Protein AF-A0A553K671-F1 (afdb_monomer)

Foldseek 3Di:
DWAFDLVLLCLLQAVLLVVLCVPPPPDDPVQNVQQVVLQVVQQVVCVVPPDPCLCCQALRDADDCQDPLVLVQQVVQCPDVVRQWDPADPVCSNPQPRIWGQAPVRDIDRLVQKDWAFPPFHLLSCQSHARLQCTGPHPVSNCCSSHSVRTHIHGNVVSVVVVVNCVVHDSDRRHRGHRDPPDDSVVRVVSSVVVRNVSDDGIDD

Organism: NCBI:txid1689449

Sequence (205 aa):
MAKYPKKIVDLANGGIFKRVVAKHFHFSKATREAIDKAHRNADEAAARNPITRRRNAYVGSTPSKKSQVGQDVIRRMDGETPPRIRGWDPDYPDDLTDVQVKGSDGKWYELEDCDMGHSPIDAVTYWNNVGRYHGPRSEQVRDWMTDPDNYELQPGPINQADGRIMGNSGFTYQPPVTLPDGVDIAVIEPRVLEDLKNFKGDPVP

Solvent-accessible surface area (backbone atoms only — not comparable to full-atom values): 11322 Å² total; per-residue (Å²): 118,54,26,48,50,66,73,53,35,46,35,38,59,25,38,46,34,54,49,44,45,68,74,76,44,91,66,51,72,68,56,52,53,42,45,55,47,30,50,52,52,24,51,54,51,38,71,75,58,73,70,94,52,47,61,54,64,34,60,43,76,80,67,48,71,87,36,72,46,25,42,49,31,50,56,52,37,42,70,37,90,78,50,40,40,44,66,66,45,85,93,43,70,86,58,59,87,65,21,30,35,47,33,99,88,72,47,78,37,55,46,86,58,36,38,79,36,53,26,76,48,43,66,50,39,44,31,33,44,47,34,26,60,73,30,63,58,28,69,72,35,42,54,56,60,60,38,37,78,40,38,41,77,29,42,39,75,56,50,52,49,50,54,49,29,41,51,74,40,59,59,55,74,60,62,53,30,69,66,46,91,96,55,60,61,84,79,50,41,66,61,36,52,58,54,38,67,69,59,78,78,71,64,42,111

Structure (mmCIF, N/CA/C/O backbone):
data_AF-A0A553K671-F1
#
_entry.id   AF-A0A553K671-F1
#
loop_
_atom_site.group_PDB
_atom_site.id
_atom_site.type_symbol
_atom_site.label_atom_id
_atom_site.label_alt_id
_atom_site.label_comp_id
_atom_site.label_asym_id
_atom_site.label_entity_id
_atom_site.label_seq_id
_atom_site.pdbx_PDB_ins_code
_atom_site.Cartn_x
_atom_site.Cartn_y
_atom_site.Cartn_z
_atom_site.occupancy
_atom_site.B_iso_or_equiv
_atom_site.auth_seq_id
_atom_site.auth_comp_id
_atom_site.auth_asym_id
_atom_site.auth_atom_id
_atom_site.pdbx_PDB_model_num
ATOM 1 N N . MET A 1 1 ? 13.407 12.917 15.771 1.00 73.69 1 MET A N 1
ATOM 2 C CA . MET A 1 1 ? 12.076 12.625 15.188 1.00 73.69 1 MET A CA 1
ATOM 3 C C . MET A 1 1 ? 12.203 11.229 14.649 1.00 73.69 1 MET A C 1
ATOM 5 O O . MET A 1 1 ? 13.109 11.035 13.845 1.00 73.69 1 MET A O 1
ATOM 9 N N . ALA A 1 2 ? 11.325 10.321 15.070 1.00 86.62 2 ALA A N 1
ATOM 10 C CA . ALA A 1 2 ? 11.421 8.927 14.671 1.00 86.62 2 ALA A CA 1
ATOM 11 C C . ALA A 1 2 ? 11.417 8.780 13.140 1.00 86.62 2 ALA A C 1
ATOM 13 O O . ALA A 1 2 ? 10.649 9.465 12.451 1.00 86.62 2 ALA A O 1
ATOM 14 N N . LYS A 1 3 ? 12.290 7.916 12.614 1.00 91.81 3 LYS A N 1
ATOM 15 C CA . LYS A 1 3 ? 12.412 7.623 11.178 1.00 91.81 3 LYS A CA 1
ATOM 16 C C . LYS A 1 3 ? 12.769 6.168 10.938 1.00 91.81 3 LYS A C 1
ATOM 18 O O . LYS A 1 3 ? 13.512 5.575 11.702 1.00 91.81 3 LYS A O 1
ATOM 23 N N . TYR A 1 4 ? 12.333 5.605 9.824 1.00 93.19 4 TYR A N 1
ATOM 24 C CA . TYR A 1 4 ? 12.794 4.296 9.389 1.00 93.19 4 TYR A CA 1
ATOM 25 C C . TYR A 1 4 ? 14.257 4.342 8.923 1.00 93.19 4 TYR A C 1
ATOM 27 O O . TYR A 1 4 ? 14.678 5.314 8.284 1.00 93.19 4 TYR A O 1
ATOM 35 N N . PRO A 1 5 ? 15.039 3.273 9.166 1.00 94.00 5 PRO A N 1
ATOM 36 C CA . PRO A 1 5 ? 16.370 3.132 8.594 1.00 94.00 5 PRO A CA 1
ATOM 37 C C . PRO A 1 5 ? 16.338 3.210 7.065 1.00 94.00 5 PRO A C 1
ATOM 39 O O . PRO A 1 5 ? 15.464 2.617 6.431 1.00 94.00 5 PRO A O 1
ATOM 42 N N . LYS A 1 6 ? 17.352 3.837 6.453 1.00 94.00 6 LYS A N 1
ATOM 43 C CA . LYS A 1 6 ? 17.444 3.983 4.987 1.00 94.00 6 LYS A CA 1
ATOM 44 C C . LYS A 1 6 ? 17.247 2.657 4.241 1.00 94.00 6 LYS A C 1
ATOM 46 O O . LYS A 1 6 ? 16.527 2.616 3.254 1.00 94.00 6 LYS A O 1
ATOM 51 N N . LYS A 1 7 ? 17.816 1.558 4.751 1.00 94.19 7 LYS A N 1
ATOM 52 C CA . LYS A 1 7 ? 17.653 0.215 4.164 1.00 94.19 7 LYS A CA 1
ATOM 53 C C . LYS A 1 7 ? 16.186 -0.227 4.055 1.00 94.19 7 LYS A C 1
ATOM 55 O O . LYS A 1 7 ? 15.830 -0.895 3.095 1.00 94.19 7 LYS A O 1
ATOM 60 N N . ILE A 1 8 ? 15.346 0.142 5.024 1.00 94.88 8 ILE A N 1
ATOM 61 C CA . ILE A 1 8 ? 13.913 -0.175 5.027 1.00 94.88 8 ILE A CA 1
ATOM 62 C C . ILE A 1 8 ? 13.209 0.702 3.995 1.00 94.88 8 ILE A C 1
ATOM 64 O O . ILE A 1 8 ? 12.467 0.195 3.165 1.00 94.88 8 ILE A O 1
ATOM 68 N N . VAL A 1 9 ? 13.521 1.996 3.973 1.00 95.31 9 VAL A N 1
ATOM 69 C CA . VAL A 1 9 ? 12.964 2.937 2.991 1.00 95.31 9 VAL A CA 1
ATOM 70 C C . VAL A 1 9 ? 13.307 2.517 1.556 1.00 95.31 9 VAL A C 1
ATOM 72 O O . VAL A 1 9 ? 12.439 2.520 0.690 1.00 95.31 9 VAL A O 1
ATOM 75 N N . ASP A 1 10 ? 14.548 2.098 1.298 1.00 95.62 10 ASP A N 1
ATOM 76 C CA . ASP A 1 10 ? 14.990 1.632 -0.022 1.00 95.62 10 ASP A CA 1
ATOM 77 C C . ASP A 1 10 ? 14.256 0.348 -0.451 1.00 95.62 10 ASP A C 1
ATOM 79 O O . ASP A 1 10 ? 13.862 0.212 -1.610 1.00 95.62 10 ASP A O 1
ATOM 83 N N . LEU A 1 11 ? 14.032 -0.585 0.484 1.00 95.56 11 LEU A N 1
ATOM 84 C CA . LEU A 1 11 ? 13.237 -1.792 0.243 1.00 95.56 11 LEU A CA 1
ATOM 85 C C . LEU A 1 11 ? 11.775 -1.446 -0.075 1.00 95.56 11 LEU A C 1
ATOM 87 O O . LEU A 1 11 ? 11.226 -1.949 -1.058 1.00 95.56 11 LEU A O 1
ATOM 91 N N . ALA A 1 12 ? 11.174 -0.537 0.692 1.00 95.19 12 ALA A N 1
ATOM 92 C CA . ALA A 1 12 ? 9.810 -0.076 0.466 1.00 95.19 12 ALA A CA 1
ATOM 93 C C . ALA A 1 12 ? 9.654 0.696 -0.853 1.00 95.19 12 ALA A C 1
ATOM 95 O O . ALA A 1 12 ? 8.628 0.591 -1.517 1.00 95.19 12 ALA A O 1
ATOM 96 N N . ASN A 1 13 ? 10.686 1.419 -1.289 1.00 95.94 13 ASN A N 1
ATOM 97 C CA . ASN A 1 13 ? 10.714 2.170 -2.546 1.00 95.94 13 ASN A CA 1
ATOM 98 C C . ASN A 1 13 ? 11.146 1.311 -3.758 1.00 95.94 13 ASN A C 1
ATOM 100 O O . ASN A 1 13 ? 11.873 1.778 -4.636 1.00 95.94 13 ASN A O 1
ATOM 104 N N . GLY A 1 14 ? 10.682 0.058 -3.832 1.00 95.19 14 GLY A N 1
ATOM 105 C CA . GLY A 1 14 ? 10.907 -0.851 -4.968 1.00 95.19 14 GLY A CA 1
ATOM 106 C C . GLY A 1 14 ? 12.100 -1.801 -4.816 1.00 95.19 14 GLY A C 1
ATOM 107 O O . GLY A 1 14 ? 12.396 -2.587 -5.719 1.00 95.19 14 GLY A O 1
ATOM 108 N N . GLY A 1 15 ? 12.822 -1.747 -3.695 1.00 95.44 15 GLY A N 1
ATOM 109 C CA . GLY A 1 15 ? 13.955 -2.635 -3.443 1.00 95.44 15 GLY A CA 1
ATOM 110 C C . GLY A 1 15 ? 13.555 -4.099 -3.231 1.00 95.44 15 GLY A C 1
ATOM 111 O O . GLY A 1 15 ? 14.343 -4.984 -3.568 1.00 95.44 15 GLY A O 1
ATOM 112 N N . ILE A 1 16 ? 12.344 -4.381 -2.735 1.00 96.38 16 ILE A N 1
ATOM 113 C CA . ILE A 1 16 ? 11.859 -5.764 -2.568 1.00 96.38 16 ILE A CA 1
ATOM 114 C C . ILE A 1 16 ? 11.636 -6.415 -3.931 1.00 96.38 16 ILE A C 1
ATOM 116 O O . ILE A 1 16 ? 12.131 -7.519 -4.144 1.00 96.38 16 ILE A O 1
ATOM 120 N N . PHE A 1 17 ? 11.010 -5.714 -4.883 1.00 96.75 17 PHE A N 1
ATOM 121 C CA . PHE A 1 17 ? 10.899 -6.185 -6.268 1.00 96.75 17 PHE A CA 1
ATOM 122 C C . PHE A 1 17 ? 12.273 -6.568 -6.834 1.00 96.75 17 PHE A C 1
ATOM 124 O O . PHE A 1 17 ? 12.473 -7.694 -7.289 1.00 96.75 17 PHE A O 1
ATOM 131 N N . LYS A 1 18 ? 13.260 -5.666 -6.730 1.00 94.75 18 LYS A N 1
ATOM 132 C CA . LYS A 1 18 ? 14.623 -5.915 -7.231 1.00 94.75 18 LYS A CA 1
ATOM 133 C C . LYS A 1 18 ? 15.270 -7.129 -6.566 1.00 94.75 18 LYS A C 1
ATOM 135 O O . LYS A 1 18 ? 15.906 -7.935 -7.244 1.00 94.75 18 LYS A O 1
ATOM 140 N N . ARG A 1 19 ? 15.090 -7.280 -5.250 1.00 95.12 19 ARG A N 1
ATOM 141 C CA . ARG A 1 19 ? 15.590 -8.428 -4.482 1.00 95.12 19 ARG A CA 1
ATOM 142 C C . ARG A 1 19 ? 14.954 -9.733 -4.952 1.00 95.12 19 ARG A C 1
ATOM 144 O O . ARG A 1 19 ? 15.677 -10.700 -5.182 1.00 95.12 19 ARG A O 1
ATOM 151 N N . VAL A 1 20 ? 13.633 -9.759 -5.111 1.00 95.50 20 VAL A N 1
ATOM 152 C CA . VAL A 1 20 ? 12.890 -10.941 -5.564 1.00 95.50 20 VAL A CA 1
ATOM 153 C C . VAL A 1 20 ? 13.303 -11.323 -6.979 1.00 95.50 20 VAL A C 1
ATOM 155 O O . VAL A 1 20 ? 13.640 -12.483 -7.211 1.00 95.50 20 VAL A O 1
ATOM 158 N N . VAL A 1 21 ? 13.376 -10.353 -7.895 1.00 94.94 21 VAL A N 1
ATOM 159 C CA . VAL A 1 21 ? 13.872 -10.564 -9.261 1.00 94.94 21 VAL A CA 1
ATOM 160 C C . VAL A 1 21 ? 15.276 -11.168 -9.245 1.00 94.94 21 VAL A C 1
ATOM 162 O O . VAL A 1 21 ? 15.508 -12.195 -9.873 1.00 94.94 21 VAL A O 1
ATOM 165 N N . ALA A 1 22 ? 16.212 -10.595 -8.486 1.00 92.88 22 ALA A N 1
ATOM 166 C CA . ALA A 1 22 ? 17.584 -11.097 -8.432 1.00 92.88 22 ALA A CA 1
ATOM 167 C C . ALA A 1 22 ? 17.694 -12.513 -7.837 1.00 92.88 22 ALA A C 1
ATOM 169 O O . ALA A 1 22 ? 18.511 -13.309 -8.300 1.00 92.88 22 ALA A O 1
ATOM 170 N N . LYS A 1 23 ? 16.890 -12.816 -6.811 1.00 93.56 23 LYS A N 1
ATOM 171 C CA . LYS A 1 23 ? 16.952 -14.075 -6.057 1.00 93.56 23 LYS A CA 1
ATOM 172 C C . LYS A 1 23 ? 16.224 -15.226 -6.749 1.00 93.56 23 LYS A C 1
ATOM 174 O O . LYS A 1 23 ? 16.695 -16.356 -6.689 1.00 93.56 23 LYS A O 1
ATOM 179 N N . HIS A 1 24 ? 15.075 -14.952 -7.360 1.00 93.38 24 HIS A N 1
ATOM 180 C CA . HIS A 1 24 ? 14.161 -15.986 -7.849 1.00 93.38 24 HIS A CA 1
ATOM 181 C C . HIS A 1 24 ? 14.083 -16.071 -9.375 1.00 93.38 24 HIS A C 1
ATOM 183 O O . HIS A 1 24 ? 13.549 -17.053 -9.886 1.00 93.38 24 HIS A O 1
ATOM 189 N N . PHE A 1 25 ? 14.619 -15.085 -10.103 1.00 92.69 25 PHE A N 1
ATOM 190 C CA . PHE A 1 25 ? 14.520 -15.026 -11.558 1.00 92.69 25 PHE A CA 1
ATOM 191 C C . PHE A 1 25 ? 15.906 -14.957 -12.213 1.00 92.69 25 PHE A C 1
ATOM 193 O O . PHE A 1 25 ? 16.679 -14.001 -12.077 1.00 92.69 25 PHE A O 1
ATOM 200 N N . HIS A 1 26 ? 16.225 -15.990 -12.991 1.00 91.88 26 HIS A N 1
ATOM 201 C CA . HIS A 1 26 ? 17.497 -16.122 -13.707 1.00 91.88 26 HIS A CA 1
ATOM 202 C C . HIS A 1 26 ? 17.483 -15.381 -15.051 1.00 91.88 26 HIS A C 1
ATOM 204 O O . HIS A 1 26 ? 17.831 -15.934 -16.090 1.00 91.88 26 HIS A O 1
ATOM 210 N N . PHE A 1 27 ? 17.072 -14.113 -15.037 1.00 93.50 27 PHE A N 1
ATOM 211 C CA . PHE A 1 27 ? 17.094 -13.276 -16.231 1.00 93.50 27 PHE A CA 1
ATOM 212 C C . PHE A 1 27 ? 18.516 -13.057 -16.755 1.00 93.50 27 PHE A C 1
ATOM 214 O O . PHE A 1 27 ? 19.473 -12.947 -15.980 1.00 93.50 27 PHE A O 1
ATOM 221 N N . SER A 1 28 ? 18.634 -12.937 -18.080 1.00 94.81 28 SER A N 1
ATOM 222 C CA . SER A 1 28 ? 19.896 -12.595 -18.734 1.00 94.81 28 SER A CA 1
ATOM 223 C C . SER A 1 28 ? 20.422 -11.239 -18.246 1.00 94.81 28 SER A C 1
ATOM 225 O O . SER A 1 28 ? 19.660 -10.387 -17.776 1.00 94.81 28 SER A O 1
ATOM 227 N N . LYS A 1 29 ? 21.730 -11.003 -18.402 1.00 94.00 29 LYS A N 1
ATOM 228 C CA . LYS A 1 29 ? 22.330 -9.692 -18.111 1.00 94.00 29 LYS A CA 1
ATOM 229 C C . LYS A 1 29 ? 21.616 -8.568 -18.875 1.00 94.00 29 LYS A C 1
ATOM 231 O O . LYS A 1 29 ? 21.254 -7.569 -18.263 1.00 94.00 29 LYS A O 1
ATOM 236 N N . ALA A 1 30 ? 21.343 -8.779 -20.163 1.00 95.50 30 ALA A N 1
ATOM 237 C CA . ALA A 1 30 ? 20.644 -7.811 -21.005 1.00 95.50 30 ALA A CA 1
ATOM 238 C C . ALA A 1 30 ? 19.233 -7.494 -20.479 1.00 95.50 30 ALA A C 1
ATOM 240 O O . ALA A 1 30 ? 18.840 -6.333 -20.413 1.00 95.50 30 ALA A O 1
ATOM 241 N N . THR A 1 31 ? 18.487 -8.508 -20.032 1.00 95.75 31 THR A N 1
ATOM 242 C CA . THR A 1 31 ? 17.150 -8.324 -19.447 1.00 95.75 31 THR A CA 1
ATOM 243 C C . THR A 1 31 ? 17.212 -7.522 -18.145 1.00 95.75 31 THR A C 1
ATOM 245 O O . THR A 1 31 ? 16.409 -6.616 -17.944 1.00 95.75 31 THR A O 1
ATOM 248 N N . ARG A 1 32 ? 18.187 -7.795 -17.267 1.00 93.50 32 ARG A N 1
ATOM 249 C CA . ARG A 1 32 ? 18.374 -7.029 -16.020 1.00 93.50 32 ARG A CA 1
ATOM 250 C C . ARG A 1 32 ? 18.712 -5.565 -16.301 1.00 93.50 32 ARG A C 1
ATOM 252 O O . ARG A 1 32 ? 18.105 -4.673 -15.717 1.00 93.50 32 ARG A O 1
ATOM 259 N N . GLU A 1 33 ? 19.611 -5.318 -17.251 1.00 95.31 33 GLU A N 1
ATOM 260 C CA . GLU A 1 33 ? 19.954 -3.962 -17.695 1.00 95.31 33 GLU A CA 1
ATOM 261 C C . GLU A 1 33 ? 18.748 -3.232 -18.306 1.00 95.31 33 GLU A C 1
ATOM 263 O O . GLU A 1 33 ? 18.577 -2.031 -18.079 1.00 95.31 33 GLU A O 1
ATOM 268 N N . ALA A 1 34 ? 17.884 -3.946 -19.036 1.00 96.88 34 ALA A N 1
ATOM 269 C CA . ALA A 1 34 ? 16.642 -3.402 -19.578 1.00 96.88 34 ALA A CA 1
ATOM 270 C C . ALA A 1 34 ? 15.638 -3.030 -18.473 1.00 96.88 34 ALA A C 1
ATOM 272 O O . ALA A 1 34 ? 15.050 -1.951 -18.537 1.00 96.88 34 ALA A O 1
ATOM 273 N N . ILE A 1 35 ? 15.492 -3.858 -17.429 1.00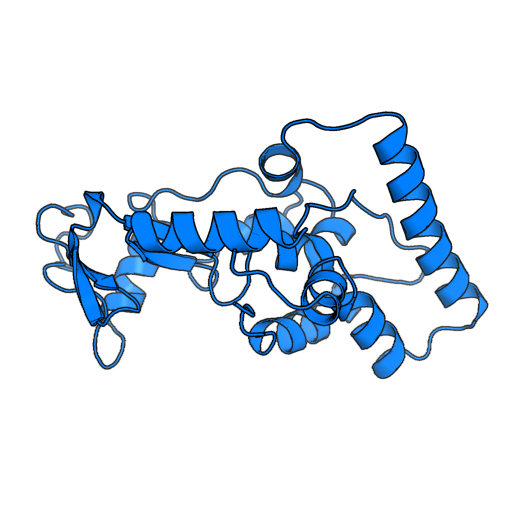 96.56 35 ILE A N 1
ATOM 274 C CA . ILE A 1 35 ? 14.671 -3.534 -16.249 1.00 96.56 35 ILE A CA 1
ATOM 275 C C . ILE A 1 35 ? 15.204 -2.267 -15.568 1.00 96.56 35 ILE A C 1
ATOM 277 O O . ILE A 1 35 ? 14.436 -1.349 -15.279 1.00 96.56 35 ILE A O 1
ATOM 281 N N . ASP A 1 36 ? 16.513 -2.172 -15.333 1.00 95.44 36 ASP A N 1
ATOM 282 C CA . ASP A 1 36 ? 17.109 -0.988 -14.705 1.00 95.44 36 ASP A CA 1
ATOM 283 C C . ASP A 1 36 ? 16.940 0.269 -15.568 1.00 95.44 36 ASP A C 1
ATOM 285 O O . ASP A 1 36 ? 16.671 1.357 -15.052 1.00 95.44 36 ASP A O 1
ATOM 289 N N . LYS A 1 37 ? 17.062 0.131 -16.894 1.00 97.19 37 LYS A N 1
ATOM 290 C CA . LYS A 1 37 ? 16.797 1.216 -17.845 1.00 97.19 37 LYS A CA 1
ATOM 291 C C . LYS A 1 37 ? 15.337 1.667 -17.789 1.00 97.19 37 LYS A C 1
ATOM 293 O O . LYS A 1 37 ? 15.096 2.869 -17.793 1.00 97.19 37 LYS A O 1
ATOM 298 N N . ALA A 1 38 ? 14.384 0.742 -17.687 1.00 97.12 38 ALA A N 1
ATOM 299 C CA . ALA A 1 38 ? 12.966 1.072 -17.571 1.00 97.12 38 ALA A CA 1
ATOM 300 C C . ALA A 1 38 ? 12.668 1.920 -16.323 1.00 97.12 38 ALA A C 1
ATOM 302 O O . ALA A 1 38 ? 11.958 2.920 -16.415 1.00 97.12 38 ALA A O 1
ATOM 303 N N . HIS A 1 39 ? 13.276 1.585 -15.180 1.00 96.62 39 HIS A N 1
ATOM 304 C CA . HIS A 1 39 ? 13.150 2.385 -13.958 1.00 96.62 39 HIS A CA 1
ATOM 305 C C . HIS A 1 39 ? 13.724 3.796 -14.133 1.00 96.62 39 HIS A C 1
ATOM 307 O O 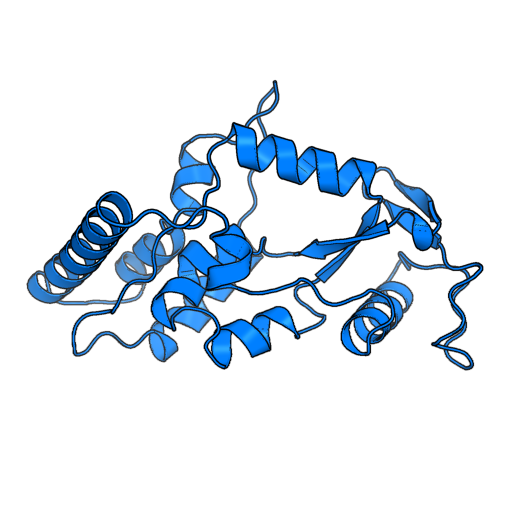. HIS A 1 39 ? 13.035 4.767 -13.835 1.00 96.62 39 HIS A O 1
ATOM 313 N N . ARG A 1 40 ? 14.945 3.922 -14.677 1.00 96.75 40 ARG A N 1
ATOM 314 C CA . ARG A 1 40 ? 15.561 5.239 -14.928 1.00 96.75 40 ARG A CA 1
ATOM 315 C C . ARG A 1 40 ? 14.712 6.100 -15.859 1.00 96.75 40 ARG A C 1
ATOM 317 O O . ARG A 1 40 ? 14.474 7.264 -15.561 1.00 96.75 40 ARG A O 1
ATOM 324 N N . ASN A 1 41 ? 14.208 5.518 -16.945 1.00 97.00 41 ASN A N 1
ATOM 325 C CA . ASN A 1 41 ? 13.346 6.225 -17.890 1.00 97.00 41 ASN A CA 1
ATOM 326 C C . ASN A 1 41 ? 12.061 6.737 -17.216 1.00 97.00 41 ASN A C 1
ATOM 328 O O . ASN A 1 41 ? 11.633 7.857 -17.489 1.00 97.00 41 ASN A O 1
ATOM 332 N N . ALA A 1 42 ? 11.451 5.935 -16.337 1.00 96.12 42 ALA A N 1
ATOM 333 C CA . ALA A 1 42 ? 10.269 6.343 -15.583 1.00 96.12 42 ALA A CA 1
ATOM 334 C C . ALA A 1 42 ? 10.572 7.502 -14.620 1.00 96.12 42 ALA A C 1
ATOM 336 O O . ALA A 1 42 ? 9.798 8.459 -14.545 1.00 96.12 42 ALA A O 1
ATOM 337 N N . ASP A 1 43 ? 11.708 7.445 -13.923 1.00 94.81 43 ASP A N 1
ATOM 338 C CA . ASP A 1 43 ? 12.153 8.502 -13.010 1.00 94.81 43 ASP A CA 1
ATOM 339 C C . ASP A 1 43 ? 12.431 9.814 -13.765 1.00 94.81 43 ASP A C 1
ATOM 341 O O . ASP A 1 43 ? 11.965 10.880 -13.357 1.00 94.81 43 ASP A O 1
ATOM 345 N N . GLU A 1 44 ? 13.107 9.742 -14.915 1.00 96.12 44 GLU A N 1
ATOM 346 C CA . GLU A 1 44 ? 13.348 10.891 -15.794 1.00 96.12 44 GLU A CA 1
ATOM 347 C C . GLU A 1 44 ? 12.045 11.493 -16.338 1.00 96.12 44 GLU A C 1
ATOM 349 O O . GLU A 1 44 ? 11.880 12.716 -16.354 1.00 96.12 44 GLU A O 1
ATOM 354 N N . ALA A 1 45 ? 11.094 10.656 -16.762 1.00 93.69 45 ALA A N 1
ATOM 355 C CA . ALA A 1 45 ? 9.791 11.115 -17.234 1.00 93.69 45 ALA A CA 1
ATOM 356 C C . ALA A 1 45 ? 9.007 11.832 -16.121 1.00 93.69 45 ALA A C 1
ATOM 358 O O . ALA A 1 45 ? 8.432 12.899 -16.350 1.00 93.69 45 ALA A O 1
ATOM 359 N N . ALA A 1 46 ? 9.035 11.295 -14.900 1.00 92.88 46 ALA A N 1
ATOM 360 C CA . ALA A 1 46 ? 8.370 11.890 -13.745 1.00 92.88 46 ALA A CA 1
ATOM 361 C C . ALA A 1 46 ? 9.021 13.199 -13.283 1.00 92.88 46 ALA A C 1
ATOM 363 O O . ALA A 1 46 ? 8.326 14.085 -12.787 1.00 92.88 46 ALA A O 1
ATOM 364 N N . ALA A 1 47 ? 10.339 13.336 -13.456 1.00 92.38 47 ALA A N 1
ATOM 365 C CA . ALA A 1 47 ? 11.045 14.588 -13.210 1.00 92.38 47 ALA A CA 1
ATOM 366 C C . ALA A 1 47 ? 10.626 15.685 -14.203 1.00 92.38 47 ALA A C 1
ATOM 368 O O . ALA A 1 47 ? 10.521 16.848 -13.819 1.00 92.38 47 ALA A O 1
ATOM 369 N N . ARG A 1 48 ? 10.341 15.323 -15.463 1.00 93.00 48 ARG A N 1
ATOM 370 C CA . ARG A 1 48 ? 9.859 16.266 -16.490 1.00 93.00 48 ARG A CA 1
ATOM 371 C C . ARG A 1 48 ? 8.402 16.681 -16.284 1.00 93.00 48 ARG A C 1
ATOM 373 O O . ARG A 1 48 ? 8.066 17.824 -16.574 1.00 93.00 48 ARG A O 1
ATOM 380 N N . ASN A 1 49 ? 7.547 15.775 -15.808 1.00 89.12 49 ASN A N 1
ATOM 381 C CA . ASN A 1 49 ? 6.125 16.045 -15.585 1.00 89.12 49 ASN A CA 1
ATOM 382 C C . ASN A 1 49 ? 5.668 15.569 -14.190 1.00 89.12 49 ASN A C 1
ATOM 384 O O . ASN A 1 49 ? 5.151 14.454 -14.046 1.00 89.12 49 ASN A O 1
ATOM 388 N N . PRO A 1 50 ? 5.882 16.381 -13.138 1.00 86.31 50 PRO A N 1
ATOM 389 C CA . PRO A 1 50 ? 5.614 15.973 -11.766 1.00 86.31 50 PRO A CA 1
ATOM 390 C C . PRO A 1 50 ? 4.114 15.952 -11.436 1.00 86.31 50 PRO A C 1
ATOM 392 O O . PRO A 1 50 ? 3.390 16.923 -11.631 1.00 86.31 50 PRO A O 1
ATOM 395 N N . ILE A 1 51 ? 3.658 14.855 -10.824 1.00 84.94 51 ILE A N 1
ATOM 396 C CA . ILE A 1 51 ? 2.286 14.704 -10.316 1.00 84.94 51 ILE A CA 1
ATOM 397 C C . ILE A 1 51 ? 2.228 15.107 -8.835 1.00 84.94 51 ILE A C 1
ATOM 399 O O . ILE A 1 51 ? 2.932 14.528 -8.006 1.00 84.94 51 ILE A O 1
ATOM 403 N N . THR A 1 52 ? 1.347 16.051 -8.487 1.00 77.06 52 THR A N 1
ATOM 404 C CA . THR A 1 52 ? 1.220 16.636 -7.132 1.00 77.06 52 THR A CA 1
ATOM 405 C C . THR A 1 52 ? 0.386 15.800 -6.152 1.00 77.06 52 THR A C 1
ATOM 407 O O . THR A 1 52 ? 0.450 16.021 -4.946 1.00 77.06 52 THR A O 1
ATOM 410 N N . ARG A 1 53 ? -0.375 14.806 -6.633 1.00 87.50 53 ARG A N 1
ATOM 411 C CA . ARG A 1 53 ? -1.188 13.881 -5.812 1.00 87.50 53 ARG A CA 1
ATOM 412 C C . ARG A 1 53 ? -1.005 12.429 -6.249 1.00 87.50 53 ARG A C 1
ATOM 414 O O . ARG A 1 53 ? -1.963 11.755 -6.626 1.00 87.50 53 ARG A O 1
ATOM 421 N N . ARG A 1 54 ? 0.246 11.958 -6.212 1.00 93.25 54 ARG A N 1
ATOM 422 C CA . ARG A 1 54 ? 0.653 10.637 -6.727 1.00 93.25 54 ARG A CA 1
ATOM 423 C C . ARG A 1 54 ? -0.208 9.495 -6.203 1.00 93.25 54 ARG A C 1
ATOM 425 O O . ARG A 1 54 ? -0.695 8.712 -7.002 1.00 93.25 54 ARG A O 1
ATOM 432 N N . ARG A 1 55 ? -0.485 9.459 -4.895 1.00 93.75 55 ARG A N 1
ATOM 433 C CA . ARG A 1 55 ? -1.347 8.435 -4.288 1.00 93.75 55 ARG A CA 1
ATOM 434 C C . ARG A 1 55 ? -2.685 8.313 -5.017 1.00 93.75 55 ARG A C 1
ATOM 436 O O . ARG A 1 55 ? -3.034 7.244 -5.503 1.00 93.75 55 ARG A O 1
ATOM 443 N N . ASN A 1 56 ? -3.406 9.425 -5.147 1.00 94.75 56 ASN A N 1
ATOM 444 C CA . ASN A 1 56 ? -4.725 9.420 -5.777 1.00 94.75 56 ASN A CA 1
ATOM 445 C C . ASN A 1 56 ? -4.628 9.109 -7.271 1.00 94.75 56 ASN A C 1
ATOM 447 O O . ASN A 1 56 ? -5.497 8.417 -7.796 1.00 94.75 56 ASN A O 1
ATOM 451 N N . ALA A 1 57 ? -3.593 9.607 -7.953 1.00 95.81 57 ALA A N 1
ATOM 452 C CA . ALA A 1 57 ? -3.368 9.333 -9.369 1.00 95.81 57 ALA A CA 1
ATOM 453 C C . ALA A 1 57 ? -3.054 7.852 -9.641 1.00 95.81 57 ALA A C 1
ATOM 455 O O . ALA A 1 57 ? -3.478 7.329 -10.664 1.00 95.81 57 ALA A O 1
ATOM 456 N N . TYR A 1 58 ? -2.338 7.189 -8.731 1.00 97.38 58 TYR A N 1
ATOM 457 C CA . TYR A 1 58 ? -1.812 5.840 -8.932 1.00 97.38 58 TYR A CA 1
ATOM 458 C C . TYR A 1 58 ? -2.712 4.752 -8.361 1.00 97.38 58 TYR A C 1
ATOM 460 O O . TYR A 1 58 ? -3.145 3.884 -9.108 1.00 97.38 58 TYR A O 1
ATOM 468 N N . VAL A 1 59 ? -3.027 4.811 -7.067 1.00 96.94 59 VAL A N 1
ATOM 469 C CA . VAL A 1 59 ? -3.797 3.759 -6.379 1.00 96.94 59 VAL A CA 1
ATOM 470 C C . VAL A 1 59 ? -5.249 4.157 -6.110 1.00 96.94 59 VAL A C 1
ATOM 472 O O . VAL A 1 59 ? -6.091 3.302 -5.891 1.00 96.94 59 VAL A O 1
ATOM 475 N N . GLY A 1 60 ? -5.594 5.445 -6.197 1.00 95.88 60 GLY A N 1
ATOM 476 C CA . GLY A 1 60 ? -6.978 5.902 -6.014 1.00 95.88 60 GLY A CA 1
ATOM 477 C C . GLY A 1 60 ? -7.299 6.295 -4.575 1.00 95.88 60 GLY A C 1
ATOM 478 O O . GLY A 1 60 ? -6.410 6.759 -3.867 1.00 95.88 60 GLY A O 1
ATOM 479 N N . SER A 1 61 ? -8.575 6.205 -4.189 1.00 94.81 61 SER A N 1
ATOM 480 C CA . SER A 1 61 ? -9.088 6.562 -2.855 1.00 94.81 61 SER A CA 1
ATOM 481 C C . SER A 1 61 ? -9.114 5.343 -1.928 1.00 94.81 61 SER A C 1
ATOM 483 O O . SER A 1 61 ? -9.207 4.221 -2.403 1.00 94.81 61 SER A O 1
ATOM 485 N N . THR A 1 62 ? -9.040 5.560 -0.611 1.00 94.94 62 THR A N 1
ATOM 486 C CA . THR A 1 62 ? -9.254 4.474 0.363 1.00 94.94 62 THR A CA 1
ATOM 487 C C . THR A 1 62 ? -10.758 4.209 0.462 1.00 94.94 62 THR A C 1
ATOM 489 O O . THR A 1 62 ? -11.507 5.194 0.470 1.00 94.94 62 THR A O 1
ATOM 492 N N . PRO A 1 63 ? -11.215 2.947 0.534 1.00 96.62 63 PRO A N 1
ATOM 493 C CA . PRO A 1 63 ? -12.615 2.636 0.801 1.00 96.62 63 PRO A CA 1
ATOM 494 C C . PRO A 1 63 ? -13.112 3.264 2.109 1.00 96.62 63 PRO A C 1
ATOM 496 O O . PRO A 1 63 ? -12.347 3.512 3.040 1.00 96.62 63 PRO A O 1
ATOM 499 N N . SER A 1 64 ? -14.416 3.528 2.183 1.00 96.31 64 SER A N 1
ATOM 500 C CA . SER A 1 64 ? -15.049 4.012 3.413 1.00 96.31 64 SER A CA 1
ATOM 501 C C . SER A 1 64 ? -15.264 2.858 4.391 1.00 96.31 64 SER A C 1
ATOM 503 O O . SER A 1 64 ? -15.657 1.771 3.970 1.00 96.31 64 SER A O 1
ATOM 505 N N . LYS A 1 65 ? -15.147 3.119 5.698 1.00 94.94 65 LYS A N 1
ATOM 506 C CA . LYS A 1 65 ? -15.570 2.182 6.756 1.00 94.94 65 LYS A CA 1
ATOM 507 C C . LYS A 1 65 ? -17.055 1.791 6.679 1.00 94.94 65 LYS A C 1
ATOM 509 O O . LYS A 1 65 ? -17.429 0.742 7.174 1.00 94.94 65 LYS A O 1
ATOM 514 N N . LYS A 1 66 ? -17.878 2.603 6.001 1.00 94.31 66 LYS A N 1
ATOM 515 C CA . LYS A 1 66 ? -19.305 2.334 5.732 1.00 94.31 66 LYS A CA 1
ATOM 516 C C . LYS A 1 66 ? -19.570 1.618 4.400 1.00 94.31 66 LYS A C 1
ATOM 518 O O . LYS A 1 66 ? -20.719 1.409 4.042 1.00 94.31 66 LYS A O 1
ATOM 523 N N . SER A 1 67 ? -18.535 1.356 3.600 1.00 95.94 67 SER A N 1
ATOM 524 C CA . SER A 1 67 ? -18.681 0.597 2.348 1.00 95.94 67 SER A CA 1
ATOM 525 C C . SER A 1 67 ? -18.667 -0.905 2.624 1.00 95.94 67 SER A C 1
ATOM 527 O O . SER A 1 67 ? -18.246 -1.306 3.706 1.00 95.94 67 SER A O 1
ATOM 529 N N . GLN A 1 68 ? -19.023 -1.727 1.630 1.00 96.25 68 GLN A N 1
ATOM 530 C CA . GLN A 1 68 ? -18.933 -3.188 1.742 1.00 96.25 68 GLN A CA 1
ATOM 531 C C . GLN A 1 68 ? -17.546 -3.646 2.221 1.00 96.25 68 GLN A C 1
ATOM 533 O O . GLN A 1 68 ? -17.450 -4.397 3.181 1.00 96.25 68 GLN A O 1
ATOM 538 N N . VAL A 1 69 ? -16.470 -3.093 1.646 1.00 97.94 69 VAL A N 1
ATOM 539 C CA . VAL A 1 69 ? -15.088 -3.394 2.068 1.00 97.94 69 VAL A CA 1
ATOM 540 C C . VAL A 1 69 ? -14.865 -3.042 3.541 1.00 97.94 69 VAL A C 1
ATOM 542 O O . VAL A 1 69 ? -14.236 -3.793 4.276 1.00 97.94 69 VAL A O 1
ATOM 545 N N . GLY A 1 70 ? -15.396 -1.904 3.993 1.00 97.69 70 GLY A N 1
ATOM 546 C CA . GLY A 1 70 ? -15.306 -1.489 5.394 1.00 97.69 70 GLY A CA 1
ATOM 547 C C . GLY A 1 70 ? -16.043 -2.435 6.343 1.00 97.69 70 GLY A C 1
ATOM 548 O O . GLY A 1 70 ? -15.504 -2.802 7.383 1.00 97.69 70 GLY A O 1
ATOM 549 N N . GLN A 1 71 ? -17.237 -2.884 5.958 1.00 96.62 71 GLN A N 1
ATOM 550 C CA . GLN A 1 71 ? -18.016 -3.862 6.721 1.00 96.62 71 GLN A CA 1
ATOM 551 C C . GLN A 1 71 ? -17.331 -5.227 6.773 1.00 96.62 71 GLN A C 1
ATOM 553 O O . GLN A 1 71 ? -17.334 -5.872 7.820 1.00 96.62 71 GLN A O 1
ATOM 558 N N . ASP A 1 72 ? -16.705 -5.650 5.677 1.00 97.81 72 ASP A N 1
ATOM 559 C CA . ASP A 1 72 ? -15.948 -6.899 5.626 1.00 97.81 72 ASP A CA 1
ATOM 560 C C . ASP A 1 72 ? -14.721 -6.834 6.553 1.00 97.81 72 ASP A C 1
ATOM 562 O O . ASP A 1 72 ? -14.436 -7.797 7.267 1.00 97.81 72 ASP A O 1
ATOM 566 N N . VAL A 1 73 ? -14.050 -5.675 6.638 1.00 98.25 73 VAL A N 1
ATOM 567 C CA . VAL A 1 73 ? -12.974 -5.436 7.617 1.00 98.25 73 VAL A CA 1
ATOM 568 C C . VAL A 1 73 ? -13.491 -5.505 9.052 1.00 98.25 73 VAL A C 1
ATOM 570 O O . VAL A 1 73 ? -12.869 -6.180 9.873 1.00 98.25 73 VAL A O 1
ATOM 573 N N . ILE A 1 74 ? -14.615 -4.846 9.361 1.00 98.06 74 ILE A N 1
ATOM 574 C CA . ILE A 1 74 ? -15.234 -4.875 10.699 1.00 98.06 74 ILE A CA 1
ATOM 575 C C . ILE A 1 74 ? -15.562 -6.315 11.091 1.00 98.06 74 ILE A C 1
ATOM 577 O O . ILE A 1 74 ? -15.099 -6.785 12.127 1.00 98.06 74 ILE A O 1
ATOM 581 N N . ARG A 1 75 ? -16.279 -7.038 10.226 1.00 97.44 75 ARG A N 1
ATOM 582 C CA . ARG A 1 75 ? -16.665 -8.437 10.437 1.00 97.44 75 ARG A CA 1
ATOM 583 C C . ARG A 1 75 ? -15.457 -9.330 10.691 1.00 97.44 75 ARG A C 1
ATOM 585 O O . ARG A 1 75 ? -15.476 -10.159 11.596 1.00 97.44 75 ARG A O 1
ATOM 592 N N . ARG A 1 76 ? -14.398 -9.168 9.895 1.00 97.69 76 ARG A N 1
ATOM 593 C CA . ARG A 1 76 ? -13.167 -9.941 10.065 1.00 97.69 76 ARG A CA 1
ATOM 594 C C . ARG A 1 76 ? -12.499 -9.628 11.404 1.00 97.69 76 ARG A C 1
ATOM 596 O O . ARG A 1 76 ? -12.141 -10.562 12.107 1.00 97.69 76 ARG A O 1
ATOM 603 N N . MET A 1 77 ? -12.347 -8.348 11.759 1.00 97.94 77 MET A N 1
ATOM 604 C CA . MET A 1 77 ? -11.696 -7.924 13.009 1.00 97.94 77 MET A CA 1
ATOM 605 C C . MET A 1 77 ? -12.508 -8.262 14.270 1.00 97.94 77 MET A C 1
ATOM 607 O O . MET A 1 77 ? -11.927 -8.443 15.343 1.00 97.94 77 MET A O 1
ATOM 611 N N . ASP A 1 78 ? -13.832 -8.348 14.151 1.00 97.38 78 ASP A N 1
ATOM 612 C CA . ASP A 1 78 ? -14.733 -8.872 15.182 1.00 97.38 78 ASP A CA 1
ATOM 613 C C . ASP A 1 78 ? -14.549 -10.385 15.382 1.00 97.38 78 ASP A C 1
ATOM 615 O O . ASP A 1 78 ? -14.460 -10.858 16.510 1.00 97.38 78 ASP A O 1
ATOM 619 N N . GLY A 1 79 ? -14.361 -11.138 14.294 1.00 96.56 79 GLY A N 1
ATOM 620 C CA . GLY A 1 79 ? -14.079 -12.577 14.334 1.00 96.56 79 GLY A CA 1
ATOM 621 C C . GLY A 1 79 ? -12.651 -12.969 14.750 1.00 96.56 79 GLY A C 1
ATOM 622 O O . GLY A 1 79 ? -12.341 -14.160 14.822 1.00 96.56 79 GLY A O 1
ATOM 623 N N . GLU A 1 80 ? -11.756 -12.010 15.002 1.00 96.44 80 GLU A N 1
ATOM 624 C CA . GLU A 1 80 ? -10.389 -12.284 15.461 1.00 96.44 80 GLU A CA 1
ATOM 625 C C . GLU A 1 80 ? -10.351 -12.825 16.904 1.00 96.44 80 GLU A C 1
ATOM 627 O O . GLU A 1 80 ? -11.286 -12.686 17.689 1.00 96.44 80 GLU A O 1
ATOM 632 N N . THR A 1 81 ? -9.236 -13.453 17.294 1.00 95.69 81 THR A N 1
ATOM 633 C CA . THR A 1 81 ? -9.038 -13.973 18.657 1.00 95.69 81 THR A CA 1
ATOM 634 C C . THR A 1 81 ? -7.728 -13.444 19.261 1.00 95.69 81 THR A C 1
ATOM 636 O O . THR A 1 81 ? -6.657 -13.904 18.863 1.00 95.69 81 THR A O 1
ATOM 639 N N . PRO A 1 82 ? -7.772 -12.523 20.249 1.00 94.81 82 PRO A N 1
ATOM 640 C CA . PRO A 1 82 ? -8.966 -11.849 20.771 1.00 94.81 82 PRO A CA 1
ATOM 641 C C . PRO A 1 82 ? -9.557 -10.852 19.755 1.00 94.81 82 PRO A C 1
ATOM 643 O O . PRO A 1 82 ? -8.803 -10.328 18.933 1.00 94.81 82 PRO A O 1
ATOM 646 N N . PRO A 1 83 ? -10.859 -10.530 19.849 1.00 96.50 83 PRO A N 1
ATOM 647 C CA . PRO A 1 83 ? -11.483 -9.568 18.951 1.00 96.50 83 PRO A CA 1
ATOM 648 C C . PRO A 1 83 ? -10.874 -8.176 19.139 1.00 96.50 83 PRO A C 1
ATOM 650 O O . PRO A 1 83 ? -10.579 -7.741 20.263 1.00 96.50 83 PRO A O 1
ATOM 653 N N . ARG A 1 84 ? -10.683 -7.468 18.022 1.00 97.56 84 ARG A N 1
ATOM 654 C CA . ARG A 1 84 ? -10.258 -6.056 18.001 1.00 97.56 84 ARG A CA 1
ATOM 655 C C . ARG A 1 84 ? -11.407 -5.095 17.721 1.00 97.56 84 ARG A C 1
ATOM 657 O O . ARG A 1 84 ? -11.183 -3.887 17.696 1.00 97.56 84 ARG A O 1
ATOM 664 N N . ILE A 1 85 ? -12.614 -5.622 17.564 1.00 98.06 85 ILE A N 1
ATOM 665 C CA . ILE A 1 85 ? -13.872 -4.883 17.509 1.00 98.06 85 ILE A CA 1
ATOM 666 C C . ILE A 1 85 ? -14.721 -5.273 18.722 1.00 98.06 85 ILE A C 1
ATOM 668 O O . ILE A 1 85 ? -14.593 -6.375 19.254 1.00 98.06 85 ILE A O 1
ATOM 672 N N . ARG A 1 86 ? -15.545 -4.345 19.206 1.00 97.25 86 ARG A N 1
ATOM 673 C CA . ARG A 1 86 ? -16.636 -4.624 20.147 1.00 97.25 86 ARG A CA 1
ATOM 674 C C . ARG A 1 86 ? -17.799 -3.671 19.891 1.00 97.25 86 ARG A C 1
ATOM 676 O O . ARG A 1 86 ? -17.583 -2.597 19.336 1.00 97.25 86 ARG A O 1
ATOM 683 N N . GLY A 1 87 ? -18.996 -4.050 20.333 1.00 95.50 87 GLY A N 1
ATOM 684 C CA . GLY A 1 87 ? -20.207 -3.237 20.162 1.00 95.50 87 GLY A CA 1
ATOM 685 C C . GLY A 1 87 ? -20.793 -3.268 18.747 1.00 95.50 87 GLY A C 1
ATOM 686 O O . GLY A 1 87 ? -21.721 -2.522 18.469 1.00 95.50 87 GLY A O 1
ATOM 687 N N . TRP A 1 88 ? -20.266 -4.118 17.860 1.00 96.62 88 TRP A N 1
ATOM 688 C CA . TRP A 1 88 ? -20.831 -4.351 16.533 1.00 96.62 88 TRP A CA 1
ATOM 689 C C . TRP A 1 88 ? -21.852 -5.489 16.575 1.00 96.62 88 TRP A C 1
ATOM 691 O O . TRP A 1 88 ? -21.604 -6.514 17.210 1.00 96.62 88 TRP A O 1
ATOM 701 N N . ASP A 1 89 ? -22.984 -5.300 15.898 1.00 94.19 89 ASP A N 1
ATOM 702 C CA . ASP A 1 89 ? -24.031 -6.307 15.753 1.00 94.19 89 ASP A CA 1
ATOM 703 C C . ASP A 1 89 ? -24.081 -6.792 14.290 1.00 94.19 89 ASP A C 1
ATOM 705 O O . ASP A 1 89 ? -24.405 -6.005 13.394 1.00 94.19 89 ASP A O 1
ATOM 709 N N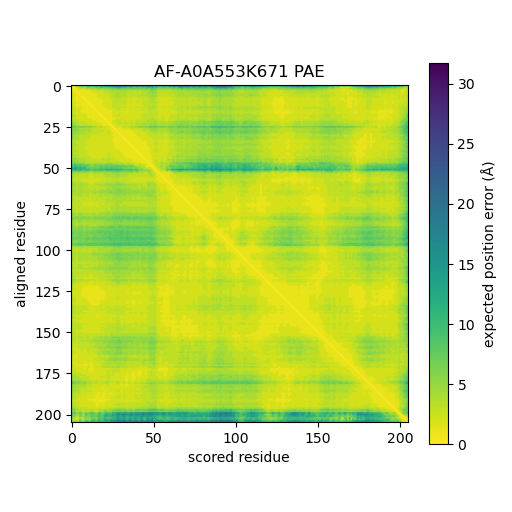 . PRO A 1 90 ? -23.763 -8.070 14.008 1.00 91.69 90 PRO A N 1
ATOM 710 C CA . PRO A 1 90 ? -23.793 -8.602 12.649 1.00 91.69 90 PRO A CA 1
ATOM 711 C C . PRO A 1 90 ? -25.201 -8.653 12.033 1.00 91.69 90 PRO A C 1
ATOM 713 O O . PRO A 1 90 ? -25.293 -8.717 10.804 1.00 91.69 90 PRO A O 1
ATOM 716 N N . ASP A 1 91 ? -26.273 -8.609 12.835 1.00 94.12 91 ASP A N 1
ATOM 717 C CA . ASP A 1 91 ? -27.655 -8.534 12.339 1.00 94.12 91 ASP A CA 1
ATOM 718 C C . ASP A 1 91 ? -28.008 -7.118 11.840 1.00 94.12 91 ASP A C 1
ATOM 720 O O . ASP A 1 91 ? -28.897 -6.954 10.999 1.00 94.12 91 ASP A O 1
ATOM 724 N N . TYR A 1 92 ? -27.265 -6.099 12.292 1.00 93.25 92 TYR A N 1
ATOM 725 C CA . TYR A 1 92 ? -27.401 -4.696 11.888 1.00 93.25 92 TYR A CA 1
ATOM 726 C C . TYR A 1 92 ? -26.045 -4.113 11.445 1.00 93.25 92 TYR A C 1
ATOM 728 O O . TYR A 1 92 ? -25.546 -3.162 12.045 1.00 93.25 92 TYR A O 1
ATOM 736 N N . PRO A 1 93 ? -25.439 -4.627 10.357 1.00 90.94 93 PRO A N 1
ATOM 737 C CA . PRO A 1 93 ? -24.053 -4.319 9.987 1.00 90.94 93 PRO A CA 1
ATOM 738 C C . PRO A 1 93 ? -23.808 -2.851 9.597 1.00 90.94 93 PRO A C 1
ATOM 740 O O . PRO A 1 93 ? -22.659 -2.405 9.585 1.00 90.94 93 PRO A O 1
ATOM 743 N N . ASP A 1 94 ? -24.873 -2.115 9.267 1.00 91.12 94 ASP A N 1
ATOM 744 C CA . ASP A 1 94 ? -24.843 -0.685 8.952 1.00 91.12 94 ASP A CA 1
ATOM 745 C C . ASP A 1 94 ? -24.925 0.214 10.200 1.00 91.12 94 ASP A C 1
ATOM 747 O O . ASP A 1 94 ? -24.598 1.404 10.110 1.00 91.12 94 ASP A O 1
ATOM 751 N N . ASP A 1 95 ? -25.355 -0.323 11.350 1.00 93.75 95 ASP A N 1
ATOM 752 C CA . ASP A 1 95 ? -25.353 0.412 12.613 1.00 93.75 95 ASP A CA 1
ATOM 753 C C . ASP A 1 95 ? -23.961 0.351 13.241 1.00 93.75 95 ASP A C 1
ATOM 755 O O . ASP A 1 95 ? -23.461 -0.685 13.677 1.00 93.75 95 ASP A O 1
ATOM 759 N N . LEU A 1 96 ? -23.309 1.507 13.231 1.00 93.75 96 LEU A N 1
ATOM 760 C CA . LEU A 1 96 ? -21.922 1.679 13.635 1.00 93.75 96 LEU A CA 1
ATOM 761 C C . LEU A 1 96 ? -21.787 2.571 14.876 1.00 93.75 96 LEU A C 1
ATOM 763 O O . LEU A 1 96 ? -20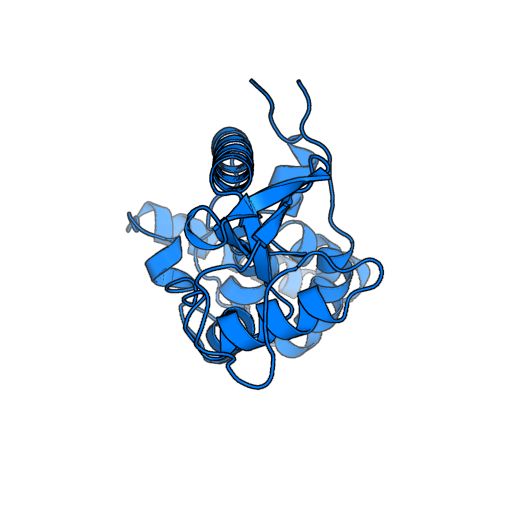.688 3.045 15.159 1.00 93.75 96 LEU A O 1
ATOM 767 N N . THR A 1 97 ? -22.898 2.834 15.571 1.00 91.75 97 THR A N 1
ATOM 768 C CA . THR A 1 97 ? -23.001 3.866 16.614 1.00 91.75 97 THR A CA 1
ATOM 769 C C . THR A 1 97 ? -22.135 3.564 17.836 1.00 91.75 97 THR A C 1
ATOM 771 O O . THR A 1 97 ? -21.434 4.451 18.310 1.00 91.75 97 THR A O 1
ATOM 774 N N . ASP A 1 98 ? -22.128 2.310 18.290 1.00 94.25 98 ASP A N 1
ATOM 775 C CA . ASP A 1 98 ? -21.433 1.872 19.512 1.00 94.25 98 ASP A CA 1
ATOM 776 C C . ASP A 1 98 ? -20.181 1.025 19.215 1.00 94.25 98 ASP A C 1
ATOM 778 O O . ASP A 1 98 ? -19.614 0.367 20.095 1.00 94.25 98 ASP A O 1
ATOM 782 N N . VAL A 1 99 ? -19.748 1.009 17.949 1.00 97.81 99 VAL A N 1
ATOM 783 C CA . VAL A 1 99 ? -18.620 0.185 17.517 1.00 97.81 99 VAL A CA 1
ATOM 784 C C . VAL A 1 99 ? -17.318 0.813 17.982 1.00 97.81 99 VAL A C 1
ATOM 786 O O . VAL A 1 99 ? -16.993 1.950 17.637 1.00 97.81 99 VAL A O 1
ATOM 789 N N . GLN A 1 100 ? -16.517 0.026 18.694 1.00 98.31 100 GLN A N 1
ATOM 790 C CA . GLN A 1 100 ? -15.198 0.430 19.157 1.00 98.31 100 GLN A CA 1
ATOM 791 C C . GLN A 1 100 ? -14.102 -0.473 18.600 1.00 98.31 100 GLN A C 1
ATOM 793 O O . GLN A 1 100 ? -14.259 -1.689 18.493 1.00 98.31 100 GLN A O 1
ATOM 798 N N . VAL A 1 101 ? -12.957 0.135 18.299 1.00 98.31 101 VAL A N 1
ATOM 799 C CA . VAL A 1 101 ? -11.775 -0.508 17.725 1.00 98.31 101 VAL A CA 1
ATOM 800 C C . VAL A 1 101 ? -10.643 -0.507 18.742 1.00 98.31 101 VAL A C 1
ATOM 802 O O . VAL A 1 101 ? -10.362 0.506 19.388 1.00 98.31 101 VAL A O 1
ATOM 805 N N . LYS A 1 102 ? -9.961 -1.642 18.880 1.00 97.94 102 LYS A N 1
ATOM 806 C CA . LYS A 1 102 ? -8.783 -1.767 19.733 1.00 97.94 102 LYS A CA 1
ATOM 807 C C . LYS A 1 102 ? -7.535 -1.280 18.997 1.00 97.94 102 LYS A C 1
ATOM 809 O O . LYS A 1 102 ? -7.106 -1.890 18.020 1.00 97.94 102 LYS A O 1
ATOM 814 N N . GLY A 1 103 ? -6.935 -0.201 19.490 1.00 95.50 103 GLY A N 1
ATOM 815 C CA . GLY A 1 103 ? -5.675 0.337 18.987 1.00 95.50 103 GLY A CA 1
ATOM 816 C C . GLY A 1 103 ? -4.473 -0.553 19.305 1.00 95.50 103 GLY A C 1
ATOM 817 O O . GLY A 1 103 ? -4.514 -1.407 20.195 1.00 95.50 103 GLY A O 1
ATOM 818 N N . SER A 1 104 ? -3.360 -0.309 18.608 1.00 91.50 104 SER A N 1
ATOM 819 C CA . SER A 1 104 ? -2.077 -0.982 18.868 1.00 91.50 104 SER A CA 1
ATOM 820 C C . SER A 1 104 ? -1.497 -0.659 20.251 1.00 91.50 104 SER A C 1
ATOM 822 O O . SER A 1 104 ? -0.692 -1.424 20.776 1.00 91.50 104 SER A O 1
ATOM 824 N N . ASP A 1 105 ? -1.949 0.429 20.878 1.00 93.75 105 ASP A N 1
ATOM 825 C CA . ASP A 1 105 ? -1.633 0.792 22.262 1.00 93.75 105 ASP A CA 1
ATOM 826 C C . ASP A 1 105 ? -2.498 0.052 23.305 1.00 93.75 105 ASP A C 1
ATOM 828 O O . ASP A 1 105 ? -2.359 0.275 24.509 1.00 93.75 105 ASP A O 1
ATOM 832 N N . GLY A 1 106 ? -3.399 -0.824 22.850 1.00 95.19 106 GLY A N 1
ATOM 833 C CA . GLY A 1 106 ? -4.282 -1.635 23.680 1.00 95.19 106 GLY A CA 1
ATOM 834 C C . GLY A 1 106 ? -5.557 -0.934 24.151 1.00 95.19 106 GLY A C 1
ATOM 835 O O . GLY A 1 106 ? -6.366 -1.587 24.818 1.00 95.19 106 GLY A O 1
ATOM 836 N N . LYS A 1 107 ? -5.766 0.349 23.818 1.00 97.31 107 LYS A N 1
ATOM 837 C CA . LYS A 1 107 ? -6.975 1.099 24.193 1.00 97.31 107 LYS A CA 1
ATOM 838 C C . LYS A 1 107 ? -8.101 0.904 23.182 1.00 97.31 107 LYS A C 1
ATOM 840 O O . LYS A 1 107 ? -7.867 0.544 22.033 1.00 97.31 107 LYS A O 1
ATOM 845 N N . TRP A 1 108 ? -9.328 1.152 23.630 1.00 97.94 108 TRP A N 1
ATOM 846 C CA . TRP A 1 108 ? -10.517 1.159 22.781 1.00 97.94 108 TRP A CA 1
ATOM 847 C C . TRP A 1 108 ? -10.834 2.583 22.334 1.00 97.94 108 TRP A C 1
ATOM 849 O O . TRP A 1 108 ? -10.758 3.509 23.141 1.00 97.94 108 TRP A O 1
ATOM 859 N N . TYR A 1 109 ? -11.186 2.726 21.063 1.00 98.06 109 TYR A N 1
ATOM 860 C CA . TYR A 1 109 ? -11.511 3.986 20.406 1.00 98.06 109 TYR A CA 1
ATOM 861 C C . TYR A 1 109 ? -12.847 3.855 19.696 1.00 98.06 109 TYR A C 1
ATOM 863 O O . TYR A 1 109 ? -13.134 2.785 19.165 1.00 98.06 109 TYR A O 1
ATOM 871 N N . GLU A 1 110 ? -13.629 4.927 19.639 1.00 98.00 110 GLU A N 1
ATOM 872 C CA . GLU A 1 110 ? -14.839 4.944 18.819 1.00 98.00 110 GLU A CA 1
ATOM 873 C C . GLU A 1 110 ? -14.482 4.756 17.341 1.00 98.00 110 GLU A C 1
ATOM 875 O O . GLU A 1 110 ? -13.485 5.294 16.845 1.00 98.00 110 GLU A O 1
ATOM 880 N N . LEU A 1 111 ? -15.300 3.997 16.609 1.00 97.31 111 LEU A N 1
ATOM 881 C CA . LEU A 1 111 ? -15.094 3.760 15.181 1.00 97.31 111 LEU A CA 1
ATOM 882 C C . LEU A 1 111 ? -15.102 5.070 14.380 1.00 97.31 111 LEU A C 1
ATOM 884 O O . LEU A 1 111 ? -14.437 5.168 13.344 1.00 97.31 111 LEU A O 1
ATOM 888 N N . GLU A 1 112 ? -15.831 6.092 14.838 1.00 95.44 112 GLU A N 1
ATOM 889 C CA . GLU A 1 112 ? -15.837 7.420 14.219 1.00 95.44 112 GLU A CA 1
ATOM 890 C C . GLU A 1 112 ? -14.429 8.032 14.152 1.00 95.44 112 GLU A C 1
ATOM 892 O O . GLU A 1 112 ? -14.054 8.540 13.092 1.00 95.44 112 GLU A O 1
ATOM 897 N N . ASP A 1 113 ? -13.623 7.840 15.199 1.00 96.19 113 ASP A N 1
ATOM 898 C CA . ASP A 1 113 ? -12.243 8.327 15.319 1.00 96.19 113 ASP A CA 1
ATOM 899 C C . ASP A 1 113 ? -11.208 7.409 14.653 1.00 96.19 113 ASP A C 1
ATOM 901 O O . ASP A 1 113 ? -9.999 7.637 14.755 1.00 96.19 113 ASP A O 1
ATOM 905 N N . CYS A 1 114 ? -11.662 6.352 13.980 1.00 97.06 114 CYS A N 1
ATOM 906 C CA . CYS A 1 114 ? -10.811 5.385 13.304 1.00 97.06 114 CYS A CA 1
ATOM 907 C C . CYS A 1 114 ? -10.822 5.558 11.778 1.00 97.06 114 CYS A C 1
ATOM 909 O O . CYS A 1 114 ? -11.833 5.914 11.158 1.00 97.06 114 CYS A O 1
ATOM 911 N N . ASP A 1 115 ? -9.682 5.233 11.175 1.00 96.38 115 ASP A N 1
ATOM 912 C CA . ASP A 1 115 ? -9.427 5.230 9.740 1.00 96.38 115 ASP A CA 1
ATOM 913 C C . ASP A 1 115 ? -9.263 3.799 9.212 1.00 96.38 115 ASP A C 1
ATOM 915 O O . ASP A 1 115 ? -8.882 2.884 9.940 1.00 96.38 115 ASP A O 1
ATOM 919 N N . MET A 1 116 ? -9.477 3.627 7.906 1.00 96.94 116 MET A N 1
ATOM 920 C CA . MET A 1 116 ? -9.063 2.429 7.170 1.00 96.94 116 MET A CA 1
ATOM 921 C C . MET A 1 116 ? -7.556 2.520 6.884 1.00 96.94 116 MET A C 1
ATOM 923 O O . MET A 1 116 ? -7.134 3.120 5.887 1.00 96.94 116 MET A O 1
ATOM 927 N N . GLY A 1 117 ? -6.744 1.968 7.784 1.00 95.38 117 GLY A N 1
ATOM 928 C CA . GLY A 1 117 ? -5.296 1.849 7.627 1.00 95.38 117 GLY A CA 1
ATOM 929 C C . GLY A 1 117 ? -4.950 0.681 6.708 1.00 95.38 117 GLY A C 1
ATOM 930 O O . GLY A 1 117 ? -5.622 -0.346 6.745 1.00 95.38 117 GLY A O 1
ATOM 931 N N . HIS A 1 118 ? -3.924 0.819 5.865 1.00 94.75 118 HIS A N 1
ATOM 932 C CA . HIS A 1 118 ? -3.470 -0.313 5.050 1.00 94.75 118 HIS A CA 1
ATOM 933 C C . HIS A 1 118 ? -2.577 -1.217 5.900 1.00 94.75 118 HIS A C 1
ATOM 935 O O . HIS A 1 118 ? -1.590 -0.754 6.464 1.00 94.75 118 HIS A O 1
ATOM 941 N N . SER A 1 119 ? -2.917 -2.497 5.985 1.00 92.69 119 SER A N 1
ATOM 942 C CA . SER A 1 119 ? -2.201 -3.489 6.788 1.00 92.69 119 SER A CA 1
ATOM 943 C C . SER A 1 119 ? -2.469 -4.876 6.199 1.00 92.69 119 SER A C 1
ATOM 945 O O . SER A 1 119 ? -3.599 -5.129 5.794 1.00 92.69 119 SER A O 1
ATOM 947 N N . PRO A 1 120 ? -1.472 -5.775 6.0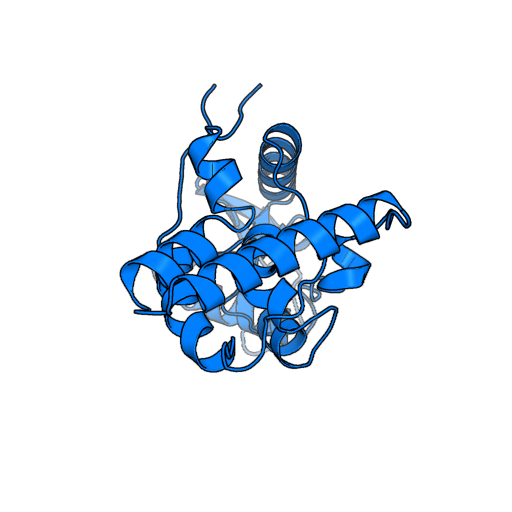98 1.00 92.62 120 PRO A N 1
ATOM 948 C CA . PRO A 1 120 ? -0.106 -5.649 6.614 1.00 92.62 120 PRO A CA 1
ATOM 949 C C . PRO A 1 120 ? 0.857 -4.871 5.702 1.00 92.62 120 PRO A C 1
ATOM 951 O O . PRO A 1 120 ? 2.012 -4.679 6.076 1.00 92.62 120 PRO A O 1
ATOM 954 N N . ILE A 1 121 ? 0.423 -4.458 4.507 1.00 94.94 121 ILE A N 1
ATOM 955 C CA . ILE A 1 121 ? 1.273 -3.795 3.510 1.00 94.94 121 ILE A CA 1
ATOM 956 C C . ILE A 1 121 ? 0.751 -2.381 3.259 1.00 94.94 121 ILE A C 1
ATOM 958 O O . ILE A 1 121 ? -0.354 -2.208 2.753 1.00 94.94 121 ILE A O 1
ATOM 962 N N . ASP A 1 122 ? 1.575 -1.365 3.521 1.00 94.38 122 ASP A N 1
ATOM 963 C CA . ASP A 1 122 ? 1.226 0.017 3.188 1.00 94.38 122 ASP A CA 1
ATOM 964 C C . ASP A 1 122 ? 1.002 0.213 1.683 1.00 94.38 122 ASP A C 1
ATOM 966 O O . ASP A 1 122 ? 1.783 -0.266 0.856 1.00 94.38 122 ASP A O 1
ATOM 970 N N . ALA A 1 123 ? 0.028 1.049 1.312 1.00 95.88 123 ALA A N 1
ATOM 971 C CA . ALA A 1 123 ? -0.288 1.341 -0.091 1.00 95.88 123 ALA A CA 1
ATOM 972 C C . ALA A 1 123 ? 0.907 1.861 -0.911 1.00 95.88 123 ALA A C 1
ATOM 974 O O . ALA A 1 123 ? 1.058 1.519 -2.084 1.00 95.88 123 ALA A O 1
ATOM 975 N N . VAL A 1 124 ? 1.780 2.680 -0.308 1.00 96.31 124 VAL A N 1
ATOM 976 C CA . VAL A 1 124 ? 2.994 3.178 -0.979 1.00 96.31 124 VAL A CA 1
ATOM 977 C C . VAL A 1 124 ? 3.999 2.052 -1.223 1.00 96.31 124 VAL A C 1
ATOM 979 O O . VAL A 1 124 ? 4.607 1.992 -2.291 1.00 96.31 124 VAL A O 1
ATOM 982 N N . THR A 1 125 ? 4.131 1.130 -0.270 1.00 96.94 125 THR A N 1
ATOM 983 C CA . THR A 1 125 ? 5.030 -0.024 -0.345 1.00 96.94 125 THR A CA 1
ATOM 984 C C . THR A 1 125 ? 4.527 -1.034 -1.379 1.00 96.94 125 THR A C 1
ATOM 986 O O . THR A 1 125 ? 5.321 -1.486 -2.210 1.00 96.94 125 THR A O 1
ATOM 989 N N . TYR A 1 126 ? 3.219 -1.328 -1.390 1.00 98.06 126 TYR A N 1
ATOM 990 C CA . TYR A 1 126 ? 2.569 -2.134 -2.428 1.00 98.06 126 TYR A CA 1
ATOM 991 C C . TYR A 1 126 ? 2.779 -1.516 -3.811 1.00 98.06 126 TYR A C 1
ATOM 993 O O . TYR A 1 126 ? 3.309 -2.169 -4.709 1.00 98.06 126 TYR A O 1
ATOM 1001 N N . TRP A 1 127 ? 2.433 -0.236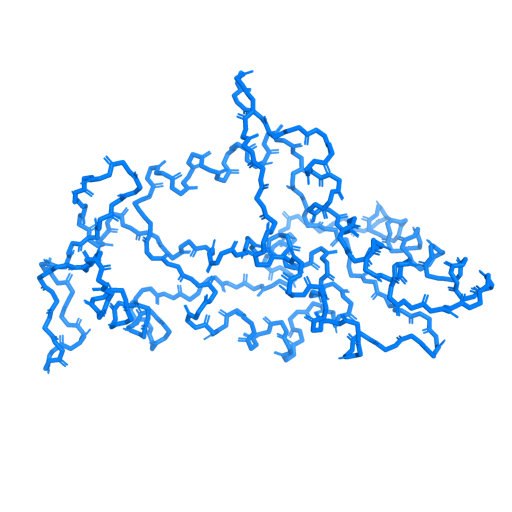 -3.982 1.00 98.38 127 TRP A N 1
ATOM 1002 C CA . TRP A 1 127 ? 2.575 0.445 -5.266 1.00 98.38 127 TRP A CA 1
ATOM 1003 C C . TRP A 1 127 ? 4.011 0.362 -5.782 1.00 98.38 127 TRP A C 1
ATOM 1005 O O . TRP A 1 127 ? 4.247 -0.017 -6.926 1.00 98.38 127 TRP A O 1
ATOM 1015 N N . ASN A 1 128 ? 4.984 0.664 -4.927 1.00 98.19 128 ASN A N 1
ATOM 1016 C CA . ASN A 1 128 ? 6.381 0.733 -5.327 1.00 98.19 128 ASN A CA 1
ATOM 1017 C C . ASN A 1 128 ? 6.994 -0.617 -5.723 1.00 98.19 128 ASN A C 1
ATOM 1019 O O . ASN A 1 128 ? 7.993 -0.618 -6.444 1.00 98.19 128 ASN A O 1
ATOM 1023 N N . ASN A 1 129 ? 6.426 -1.733 -5.259 1.00 98.00 129 ASN A N 1
ATOM 1024 C CA . ASN A 1 129 ? 6.955 -3.078 -5.492 1.00 98.00 129 ASN A CA 1
ATOM 1025 C C . ASN A 1 129 ? 6.075 -3.952 -6.400 1.00 98.00 129 ASN A C 1
ATO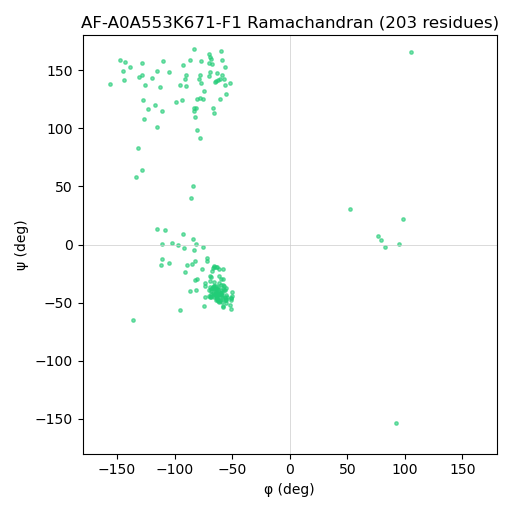M 1027 O O . ASN A 1 129 ? 6.575 -4.935 -6.937 1.00 98.00 129 ASN A O 1
ATOM 1031 N N . VAL A 1 130 ? 4.803 -3.603 -6.592 1.00 98.06 130 VAL A N 1
ATOM 1032 C CA . VAL A 1 130 ? 3.840 -4.383 -7.383 1.00 98.06 130 VAL A CA 1
ATOM 1033 C C . VAL A 1 130 ? 3.018 -3.459 -8.279 1.00 98.06 130 VAL A C 1
ATOM 1035 O O . VAL A 1 130 ? 3.162 -3.491 -9.500 1.00 98.06 130 VAL A O 1
ATOM 1038 N N . GLY A 1 131 ? 2.208 -2.573 -7.689 1.00 98.19 131 GLY A N 1
ATOM 1039 C CA . GLY A 1 131 ? 1.202 -1.809 -8.437 1.00 98.19 131 GLY A CA 1
ATOM 1040 C C . GLY A 1 131 ? 1.765 -0.947 -9.577 1.00 98.19 131 GLY A C 1
ATOM 1041 O O . GLY A 1 131 ? 1.157 -0.849 -10.642 1.00 98.19 131 GLY A O 1
ATOM 1042 N N . ARG A 1 132 ? 2.965 -0.371 -9.412 1.00 98.00 132 ARG A N 1
ATOM 1043 C CA . ARG A 1 132 ? 3.596 0.495 -10.425 1.00 98.00 132 ARG A CA 1
ATOM 1044 C C . ARG A 1 132 ? 3.915 -0.215 -11.739 1.00 98.00 132 ARG A C 1
ATOM 1046 O O . ARG A 1 132 ? 4.125 0.478 -12.732 1.00 98.00 132 ARG A O 1
ATOM 1053 N N . TYR A 1 133 ? 3.976 -1.546 -11.728 1.00 98.31 133 TYR A N 1
ATOM 1054 C CA . TYR A 1 133 ? 4.270 -2.378 -12.894 1.00 98.31 133 TYR A CA 1
ATOM 1055 C C . TYR A 1 133 ? 3.006 -2.803 -13.654 1.00 98.31 133 TYR A C 1
ATOM 1057 O O . TYR A 1 133 ? 3.082 -3.045 -14.854 1.00 98.31 133 TYR A O 1
ATOM 1065 N N . HIS A 1 134 ? 1.849 -2.826 -12.984 1.00 97.94 134 HIS A N 1
ATOM 1066 C CA . HIS A 1 134 ? 0.534 -2.973 -13.629 1.00 97.94 134 HIS A CA 1
ATOM 1067 C C . HIS A 1 134 ? 0.022 -1.654 -14.209 1.00 97.94 134 HIS A C 1
ATOM 1069 O O . HIS A 1 134 ? -0.684 -1.624 -15.215 1.00 97.94 134 HIS A O 1
ATOM 1075 N N . GLY A 1 135 ? 0.415 -0.545 -13.583 1.00 97.19 135 GLY A N 1
ATOM 1076 C CA . GLY A 1 135 ? 0.106 0.806 -14.025 1.00 97.19 135 GLY A CA 1
ATOM 1077 C C . GLY A 1 135 ? -0.964 1.501 -13.175 1.00 97.19 135 GLY A C 1
ATOM 1078 O O . GLY A 1 135 ? -1.644 0.880 -12.357 1.00 97.19 135 GLY A O 1
ATOM 1079 N N . PRO A 1 136 ? -1.104 2.832 -13.319 1.00 97.25 136 PRO A N 1
ATOM 1080 C CA . PRO A 1 136 ? -2.007 3.625 -12.489 1.00 97.25 136 PRO A CA 1
ATOM 1081 C C . PRO A 1 136 ? -3.466 3.176 -12.632 1.00 97.25 136 PRO A C 1
ATOM 1083 O O . PRO A 1 136 ? -4.013 3.185 -13.733 1.00 97.25 136 PRO A O 1
ATOM 1086 N N . ARG A 1 137 ? -4.115 2.852 -11.508 1.00 96.31 137 ARG A N 1
ATOM 1087 C CA . ARG A 1 137 ? -5.531 2.457 -11.416 1.00 96.31 137 ARG A CA 1
ATOM 1088 C C . ARG A 1 137 ? -5.929 1.315 -12.360 1.00 96.31 137 ARG A C 1
ATOM 1090 O O . ARG A 1 137 ? -7.089 1.297 -12.793 1.00 96.31 137 ARG A O 1
ATOM 1097 N N . SER A 1 138 ? -4.996 0.411 -12.668 1.00 97.94 138 SER A N 1
ATOM 1098 C CA . SER A 1 138 ? -5.299 -0.842 -13.362 1.00 97.94 138 SER A CA 1
ATOM 1099 C C . SER A 1 138 ? -6.294 -1.683 -12.556 1.00 97.94 138 SER A C 1
ATOM 1101 O O . SER A 1 138 ? -6.542 -1.403 -11.381 1.00 97.94 138 SER A O 1
ATOM 1103 N N . GLU A 1 139 ? -6.861 -2.711 -13.183 1.00 97.94 139 GLU A N 1
ATOM 1104 C CA . GLU A 1 139 ? -7.750 -3.666 -12.513 1.00 97.94 139 GLU A CA 1
ATOM 1105 C C . GLU A 1 139 ? -7.058 -4.308 -11.304 1.00 97.94 139 GLU A C 1
ATOM 1107 O O . GLU A 1 139 ? -7.551 -4.177 -10.195 1.00 97.94 139 GLU A O 1
ATOM 1112 N N . GLN A 1 140 ? -5.824 -4.792 -11.463 1.00 98.12 140 GLN A N 1
ATOM 1113 C CA . GLN A 1 140 ? -5.039 -5.419 -10.390 1.00 98.12 140 GLN A CA 1
ATOM 1114 C C . GLN A 1 140 ? -4.791 -4.475 -9.204 1.00 98.12 140 GLN A C 1
ATOM 1116 O O . GLN A 1 140 ? -4.847 -4.881 -8.045 1.00 98.12 140 GLN A O 1
ATOM 1121 N N . VAL A 1 141 ? -4.528 -3.190 -9.480 1.00 98.31 141 VAL A N 1
ATOM 1122 C CA . VAL A 1 141 ? -4.355 -2.182 -8.424 1.00 98.31 141 VAL A CA 1
ATOM 1123 C C . VAL A 1 141 ? -5.678 -1.903 -7.714 1.00 98.31 141 VAL A C 1
ATOM 1125 O O . VAL A 1 141 ? -5.677 -1.671 -6.507 1.00 98.31 141 VAL A O 1
ATOM 1128 N N . ARG A 1 142 ? -6.803 -1.905 -8.437 1.00 98.00 142 ARG A N 1
ATOM 1129 C CA . ARG A 1 142 ? -8.130 -1.716 -7.837 1.00 98.00 142 ARG A CA 1
ATOM 1130 C C . ARG A 1 142 ? -8.532 -2.911 -6.997 1.00 98.00 142 ARG A C 1
ATOM 1132 O O . ARG A 1 142 ? -8.949 -2.683 -5.871 1.00 98.00 142 ARG A O 1
ATOM 1139 N N . ASP A 1 143 ? -8.329 -4.120 -7.503 1.00 98.00 143 ASP A N 1
ATOM 1140 C CA . ASP A 1 143 ? -8.626 -5.361 -6.794 1.00 98.00 1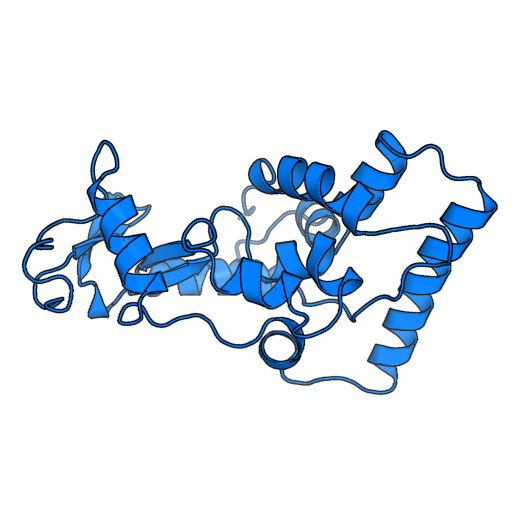43 ASP A CA 1
ATOM 1141 C C . ASP A 1 143 ? -7.898 -5.384 -5.448 1.00 98.00 143 ASP A C 1
ATOM 1143 O O . ASP A 1 143 ? -8.530 -5.580 -4.413 1.00 98.00 143 ASP A O 1
ATOM 1147 N N . TRP A 1 144 ? -6.604 -5.037 -5.433 1.00 98.12 144 TRP A N 1
ATOM 1148 C CA . TRP A 1 144 ? -5.833 -4.904 -4.192 1.00 98.12 144 TRP A CA 1
ATOM 1149 C C . TRP A 1 144 ? -6.392 -3.822 -3.250 1.00 98.12 144 TRP A C 1
ATOM 1151 O O . TRP A 1 144 ? -6.502 -4.034 -2.045 1.00 98.12 144 TRP A O 1
ATOM 1161 N N . MET A 1 145 ? -6.782 -2.663 -3.792 1.00 98.06 145 MET A N 1
ATOM 1162 C CA . MET A 1 145 ? -7.358 -1.538 -3.037 1.00 98.06 145 MET A CA 1
ATOM 1163 C C . MET A 1 145 ? -8.786 -1.785 -2.524 1.00 98.06 145 MET A C 1
ATOM 1165 O O . MET A 1 145 ? -9.276 -1.010 -1.702 1.00 98.06 145 MET A O 1
ATOM 1169 N N . THR A 1 146 ? -9.480 -2.807 -3.022 1.00 97.75 146 THR A N 1
ATOM 1170 C CA . THR A 1 146 ? -10.834 -3.186 -2.583 1.00 97.75 146 THR A CA 1
ATOM 1171 C C . THR A 1 146 ? -10.875 -4.505 -1.824 1.00 97.75 146 THR A C 1
ATOM 1173 O O . THR A 1 146 ? -11.946 -4.925 -1.401 1.00 97.75 146 THR A O 1
ATOM 1176 N N . ASP A 1 147 ? -9.728 -5.145 -1.633 1.00 97.88 147 ASP A N 1
ATOM 1177 C CA . ASP A 1 147 ? -9.608 -6.359 -0.842 1.00 97.88 147 ASP A CA 1
ATOM 1178 C C . ASP A 1 147 ? -9.533 -5.998 0.658 1.00 97.88 147 ASP A C 1
ATOM 1180 O O . ASP A 1 147 ? -8.597 -5.301 1.076 1.00 97.88 147 ASP A O 1
ATOM 1184 N N . PRO A 1 148 ? -10.507 -6.436 1.483 1.00 98.00 148 PRO A N 1
ATOM 1185 C CA . PRO A 1 148 ? -10.537 -6.135 2.913 1.00 98.00 148 PRO A CA 1
ATOM 1186 C C . PRO A 1 148 ? -9.319 -6.685 3.670 1.00 98.00 148 PRO A C 1
ATOM 1188 O O . PRO A 1 148 ? -8.974 -6.151 4.725 1.00 98.00 148 PRO A O 1
ATOM 1191 N N . ASP A 1 149 ? -8.612 -7.687 3.137 1.00 96.88 149 ASP A N 1
ATOM 1192 C CA . ASP A 1 149 ? -7.416 -8.227 3.783 1.00 96.88 149 ASP A CA 1
ATOM 1193 C C . ASP A 1 149 ? -6.198 -7.300 3.729 1.00 96.88 149 ASP A C 1
ATOM 1195 O O . ASP A 1 149 ? -5.240 -7.512 4.477 1.00 96.88 149 ASP A O 1
ATOM 1199 N N . ASN A 1 150 ? -6.256 -6.239 2.918 1.00 97.25 150 ASN A N 1
ATOM 1200 C CA . ASN A 1 150 ? -5.230 -5.196 2.854 1.00 97.25 150 ASN A CA 1
ATOM 1201 C C . ASN A 1 150 ? -5.516 -4.008 3.783 1.00 97.25 150 ASN A C 1
ATOM 1203 O O . ASN A 1 150 ? -4.820 -2.989 3.714 1.00 97.25 150 ASN A O 1
ATOM 1207 N N . TYR A 1 151 ? -6.520 -4.129 4.655 1.00 97.50 151 TYR A N 1
ATOM 1208 C CA . TYR A 1 151 ? -6.938 -3.081 5.574 1.00 97.50 151 TYR A CA 1
ATOM 1209 C C . TYR A 1 151 ? -7.031 -3.560 7.014 1.00 97.50 151 TYR A C 1
ATOM 1211 O O . TYR A 1 151 ? -7.273 -4.727 7.295 1.00 97.50 151 TYR A O 1
ATOM 1219 N N . GLU A 1 152 ? -6.921 -2.623 7.944 1.00 96.81 152 GLU A N 1
ATOM 1220 C CA . GLU A 1 152 ? -7.448 -2.747 9.297 1.00 96.81 152 GLU A CA 1
ATOM 1221 C C . GLU A 1 152 ? -7.986 -1.390 9.757 1.00 96.81 152 GLU A C 1
ATOM 1223 O O . GLU A 1 152 ? -7.584 -0.338 9.251 1.00 96.81 152 GLU A O 1
ATOM 1228 N N . LEU A 1 153 ? -8.893 -1.397 10.727 1.00 97.88 153 LEU A N 1
ATOM 1229 C CA . LEU A 1 153 ? -9.316 -0.167 11.379 1.00 97.88 153 LEU A CA 1
ATOM 1230 C C . LEU A 1 153 ? -8.249 0.263 12.384 1.00 97.88 153 LEU A C 1
ATOM 1232 O O . LEU A 1 153 ? -7.859 -0.507 13.262 1.00 97.88 153 LEU A O 1
ATOM 1236 N N . GLN A 1 154 ? -7.784 1.501 12.254 1.00 96.19 154 GLN A N 1
ATOM 1237 C CA . GLN A 1 154 ? -6.758 2.075 13.117 1.00 96.19 154 GLN A CA 1
ATOM 1238 C C . GLN A 1 154 ? -7.252 3.386 13.726 1.00 96.19 154 GLN A C 1
ATOM 1240 O O . GLN A 1 154 ? -7.800 4.214 12.997 1.00 96.19 154 GLN A O 1
ATOM 1245 N N . PRO A 1 155 ? -7.012 3.641 15.023 1.00 96.81 155 PRO A N 1
ATOM 1246 C CA . PRO A 1 155 ? -7.280 4.948 15.608 1.00 96.81 155 PRO A CA 1
ATOM 1247 C C . PRO A 1 155 ? -6.548 6.053 14.840 1.00 96.81 155 PRO A C 1
ATOM 1249 O O . PRO A 1 155 ? -5.335 5.970 14.624 1.00 96.81 155 PRO A O 1
ATOM 1252 N N . GLY A 1 156 ? -7.270 7.108 14.464 1.00 94.12 156 GLY A N 1
ATOM 1253 C CA . GLY A 1 156 ? -6.769 8.205 13.636 1.00 94.12 156 GLY A CA 1
ATOM 1254 C C . GLY A 1 156 ? -5.446 8.808 14.127 1.00 94.12 156 GLY A C 1
ATOM 1255 O O . GLY A 1 156 ? -4.531 8.969 13.318 1.00 94.12 156 GLY A O 1
ATOM 1256 N N . PRO A 1 157 ? -5.254 9.080 15.435 1.00 91.75 157 PRO A N 1
ATOM 1257 C CA . PRO A 1 157 ? -3.981 9.593 15.944 1.00 91.75 157 PRO A CA 1
ATOM 1258 C C . PRO A 1 157 ? -2.783 8.666 15.690 1.00 91.75 157 PRO A C 1
ATOM 1260 O O . PRO A 1 157 ? -1.678 9.155 15.449 1.00 91.75 157 PRO A O 1
ATOM 1263 N N . ILE A 1 158 ? -2.999 7.347 15.733 1.00 92.00 158 ILE A N 1
ATOM 1264 C CA . ILE A 1 158 ? -1.964 6.332 15.494 1.00 92.00 158 ILE A CA 1
ATOM 1265 C C . ILE A 1 158 ? -1.656 6.276 13.994 1.00 92.00 158 ILE A C 1
ATOM 1267 O O . ILE A 1 158 ? -0.517 6.514 13.601 1.00 92.00 158 ILE A O 1
ATOM 1271 N N . ASN A 1 159 ? -2.685 6.114 13.157 1.00 91.19 159 ASN A N 1
ATOM 1272 C CA . ASN A 1 159 ? -2.559 6.091 11.695 1.00 91.19 159 ASN A CA 1
ATOM 1273 C C . ASN A 1 159 ? -1.860 7.356 11.147 1.00 91.19 159 ASN A C 1
ATOM 1275 O O . ASN A 1 159 ? -0.948 7.296 10.320 1.00 91.19 159 ASN A O 1
ATOM 1279 N N . GLN A 1 160 ? -2.223 8.535 11.661 1.00 90.50 160 GLN A N 1
ATOM 1280 C CA . GLN A 1 160 ? -1.586 9.802 11.288 1.00 90.50 160 GLN A CA 1
ATOM 1281 C C . GLN A 1 160 ? -0.126 9.890 11.751 1.00 90.50 160 GLN A C 1
ATOM 1283 O O . GLN A 1 160 ? 0.710 10.479 11.055 1.00 90.50 160 GLN A O 1
ATOM 1288 N N . ALA A 1 161 ? 0.197 9.347 12.929 1.00 90.25 161 ALA A N 1
ATOM 1289 C CA . ALA A 1 161 ? 1.568 9.308 13.419 1.00 90.25 161 ALA A CA 1
ATOM 1290 C C . ALA A 1 161 ? 2.446 8.413 12.537 1.00 90.25 161 ALA A C 1
ATOM 1292 O O . ALA A 1 161 ? 3.522 8.861 12.130 1.00 90.25 161 ALA A O 1
ATOM 1293 N N . ASP A 1 162 ? 1.957 7.229 12.176 1.00 89.25 162 ASP A N 1
ATOM 1294 C CA . ASP A 1 162 ? 2.651 6.285 11.298 1.00 89.25 162 ASP A CA 1
ATOM 1295 C C . ASP A 1 162 ? 2.879 6.899 9.914 1.00 89.25 162 ASP A C 1
ATOM 1297 O O . ASP A 1 162 ? 4.021 6.992 9.449 1.00 89.25 162 ASP A O 1
ATOM 1301 N N . GLY A 1 163 ? 1.834 7.477 9.311 1.00 88.94 163 GLY A N 1
ATOM 1302 C CA . GLY A 1 163 ? 1.940 8.179 8.030 1.00 88.94 163 GLY A CA 1
ATOM 1303 C C . GLY A 1 163 ? 2.954 9.332 8.051 1.00 88.94 163 GLY A C 1
ATOM 1304 O O . GLY A 1 163 ? 3.721 9.519 7.100 1.00 88.94 163 GLY A O 1
ATOM 1305 N N . ARG A 1 164 ? 3.032 10.088 9.156 1.00 91.12 164 ARG A N 1
ATOM 1306 C CA . ARG A 1 164 ? 4.031 11.154 9.336 1.00 91.12 164 ARG A CA 1
ATOM 1307 C C . ARG A 1 164 ? 5.451 10.599 9.463 1.00 91.12 164 ARG A C 1
ATOM 1309 O O . ARG A 1 164 ? 6.369 11.173 8.875 1.00 91.12 164 ARG A O 1
ATOM 1316 N N . ILE A 1 165 ? 5.655 9.512 10.210 1.00 92.75 165 ILE A N 1
ATOM 1317 C CA . ILE A 1 165 ? 6.969 8.858 10.340 1.00 92.75 165 ILE A CA 1
ATOM 1318 C C . ILE A 1 165 ? 7.425 8.339 8.973 1.00 92.75 165 ILE A C 1
ATOM 1320 O O . ILE A 1 165 ? 8.557 8.610 8.564 1.00 92.75 165 ILE A O 1
ATOM 1324 N N . MET A 1 166 ? 6.544 7.671 8.226 1.00 92.62 166 MET A N 1
ATOM 1325 C CA . MET A 1 166 ? 6.824 7.203 6.866 1.00 92.62 166 MET A CA 1
ATOM 1326 C C . MET A 1 166 ? 7.197 8.359 5.930 1.00 92.62 166 MET A C 1
ATOM 1328 O O . MET A 1 166 ? 8.243 8.316 5.274 1.00 92.62 166 MET A O 1
ATOM 1332 N N . GLY A 1 167 ? 6.404 9.434 5.914 1.00 91.44 167 GLY A N 1
ATOM 1333 C CA . GLY A 1 167 ? 6.687 10.625 5.110 1.00 91.44 167 GLY A CA 1
ATOM 1334 C C . GLY A 1 167 ? 8.048 11.247 5.445 1.00 91.44 167 GLY A C 1
ATOM 1335 O O . GLY A 1 167 ? 8.862 11.486 4.554 1.00 91.44 167 GLY A O 1
ATOM 1336 N N . ASN A 1 168 ? 8.354 11.404 6.736 1.00 93.06 168 ASN A N 1
ATOM 1337 C CA . ASN A 1 168 ? 9.637 11.935 7.216 1.00 93.06 168 ASN A CA 1
ATOM 1338 C C . ASN A 1 168 ? 10.840 11.025 6.920 1.00 93.06 168 ASN A C 1
ATOM 1340 O O . ASN A 1 168 ? 11.989 11.491 6.948 1.00 93.06 168 ASN A O 1
ATOM 1344 N N . SER A 1 169 ? 10.581 9.741 6.674 1.00 94.69 169 SER A N 1
ATOM 1345 C CA . SER A 1 169 ? 11.587 8.733 6.338 1.00 94.69 169 SER A CA 1
ATOM 1346 C C . SER A 1 169 ? 11.852 8.641 4.836 1.00 94.69 169 SER A C 1
ATOM 1348 O O . SER A 1 169 ? 12.895 8.129 4.444 1.00 94.69 169 SER A O 1
ATOM 1350 N N . GLY A 1 170 ? 10.958 9.168 3.993 1.00 94.44 170 GLY A N 1
ATOM 1351 C CA . GLY A 1 170 ? 11.121 9.173 2.536 1.00 94.44 170 GLY A CA 1
ATOM 1352 C C . GLY A 1 170 ? 10.377 8.054 1.806 1.00 94.44 170 GLY A C 1
ATOM 1353 O O . GLY A 1 170 ? 10.731 7.721 0.673 1.00 94.44 170 GLY A O 1
ATOM 1354 N N . PHE A 1 171 ? 9.340 7.478 2.418 1.00 94.75 171 PHE A N 1
ATOM 1355 C CA . PHE A 1 171 ? 8.399 6.631 1.687 1.00 94.75 171 PHE A CA 1
ATOM 1356 C C . PHE A 1 171 ? 7.648 7.513 0.694 1.00 94.75 171 PHE A C 1
ATOM 1358 O O . PHE A 1 171 ? 6.964 8.463 1.076 1.00 94.75 171 PHE A O 1
ATOM 1365 N N . THR A 1 172 ? 7.806 7.235 -0.596 1.00 93.38 172 THR A N 1
ATOM 1366 C CA . THR A 1 172 ? 7.217 8.068 -1.643 1.00 93.38 172 THR A CA 1
ATOM 1367 C C . THR A 1 172 ? 6.754 7.218 -2.805 1.00 93.38 172 THR A C 1
ATOM 1369 O O . THR A 1 172 ? 7.415 6.255 -3.188 1.00 93.38 172 THR A O 1
ATOM 1372 N N . TYR A 1 173 ? 5.609 7.582 -3.375 1.00 96.12 173 TYR A N 1
ATOM 1373 C CA . TYR A 1 173 ? 5.075 6.922 -4.557 1.00 96.12 173 TYR A CA 1
ATOM 1374 C C . TYR A 1 173 ? 6.014 7.175 -5.740 1.00 96.12 173 TYR A C 1
ATOM 1376 O O . TYR A 1 173 ? 6.153 8.312 -6.211 1.00 96.12 173 TYR A O 1
ATOM 1384 N N . GLN A 1 174 ? 6.651 6.111 -6.214 1.00 96.31 174 GLN A N 1
ATOM 1385 C CA . GLN A 1 174 ? 7.527 6.113 -7.380 1.00 96.31 174 GLN A CA 1
ATOM 1386 C C . GLN A 1 174 ? 6.696 6.143 -8.676 1.00 96.31 174 GLN A C 1
ATOM 1388 O O . GLN A 1 174 ? 5.516 5.797 -8.648 1.00 96.31 174 GLN A O 1
ATOM 1393 N N . PRO A 1 175 ? 7.234 6.590 -9.819 1.00 96.69 175 PRO A N 1
ATOM 1394 C CA . PRO A 1 175 ? 6.459 6.627 -11.060 1.00 96.69 175 PRO A CA 1
ATOM 1395 C C . PRO A 1 175 ? 6.114 5.228 -11.595 1.00 96.69 175 PRO A C 1
ATOM 1397 O O . PRO A 1 175 ? 6.833 4.272 -11.294 1.00 96.69 175 PRO A O 1
ATOM 1400 N N . PRO A 1 176 ? 5.044 5.076 -12.394 1.00 97.19 176 PRO A N 1
ATOM 1401 C CA . PRO A 1 176 ? 4.745 3.808 -13.059 1.00 97.19 176 PRO A CA 1
ATOM 1402 C C . PRO A 1 176 ? 5.901 3.372 -13.969 1.00 97.19 176 PRO A C 1
ATOM 1404 O O . PRO A 1 176 ? 6.587 4.213 -14.548 1.00 97.19 176 PRO A O 1
ATOM 1407 N N . VAL A 1 177 ? 6.125 2.063 -14.080 1.00 97.50 177 VAL A N 1
ATOM 1408 C CA . VAL A 1 177 ? 7.215 1.470 -14.868 1.00 97.50 177 VAL A CA 1
ATOM 1409 C C . VAL A 1 177 ? 6.633 0.440 -15.818 1.00 97.50 177 VAL A C 1
ATOM 1411 O O . VAL A 1 177 ? 6.013 -0.523 -15.383 1.00 97.50 177 VAL A O 1
ATOM 1414 N N . THR A 1 178 ? 6.899 0.602 -17.110 1.00 96.56 178 THR A N 1
ATOM 1415 C CA . THR A 1 178 ? 6.651 -0.450 -18.098 1.00 96.56 178 THR A CA 1
ATOM 1416 C C . THR A 1 178 ? 7.833 -1.410 -18.095 1.00 96.56 178 THR A C 1
ATOM 1418 O O . THR A 1 178 ? 8.964 -1.001 -18.368 1.00 96.56 178 THR A O 1
ATOM 1421 N N . LEU A 1 179 ? 7.586 -2.673 -17.751 1.00 96.00 179 LEU A N 1
ATOM 1422 C CA . LEU A 1 179 ? 8.612 -3.712 -17.795 1.00 96.00 179 LEU A CA 1
ATOM 1423 C C . LEU A 1 179 ? 8.990 -4.037 -19.252 1.00 96.00 179 LEU A C 1
ATOM 1425 O O . LEU A 1 179 ? 8.151 -3.901 -20.143 1.00 96.00 179 LEU A O 1
ATOM 1429 N N . PRO A 1 180 ? 10.253 -4.417 -19.517 1.00 96.06 180 PRO A N 1
ATOM 1430 C CA . PRO A 1 180 ? 10.675 -4.806 -20.857 1.00 96.06 180 PRO A CA 1
ATOM 1431 C C . PRO A 1 180 ? 10.033 -6.132 -21.288 1.00 96.06 180 PRO A C 1
ATOM 1433 O O . PRO A 1 180 ? 9.643 -6.945 -20.449 1.00 96.06 180 PRO A O 1
ATOM 1436 N N . ASP A 1 181 ? 10.004 -6.375 -22.598 1.00 92.56 181 ASP A N 1
ATOM 1437 C CA . ASP A 1 181 ? 9.477 -7.614 -23.17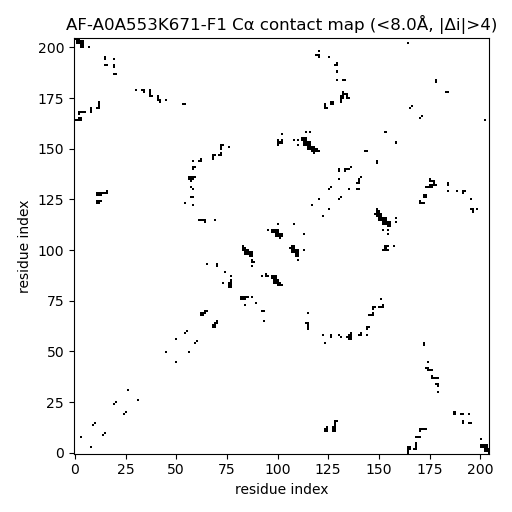6 1.00 92.56 181 ASP A CA 1
ATOM 1438 C C . ASP A 1 181 ? 10.104 -8.865 -22.540 1.00 92.56 181 ASP A C 1
ATOM 1440 O O . ASP A 1 181 ? 11.309 -8.931 -22.272 1.00 92.56 181 ASP A O 1
ATOM 1444 N N . GLY A 1 182 ? 9.268 -9.878 -22.303 1.00 90.50 182 GLY A N 1
ATOM 1445 C CA . GLY A 1 182 ? 9.672 -11.125 -21.650 1.00 90.50 182 GLY A CA 1
ATOM 1446 C C . GLY A 1 182 ? 9.791 -11.042 -20.124 1.00 90.50 182 GLY A C 1
ATOM 1447 O O . GLY A 1 182 ? 10.181 -12.029 -19.500 1.00 90.50 182 GLY A O 1
ATOM 1448 N N . VAL A 1 183 ? 9.450 -9.902 -19.512 1.00 95.38 183 VAL A N 1
ATOM 1449 C CA . VAL A 1 183 ? 9.342 -9.747 -18.056 1.00 95.38 183 VAL A CA 1
ATOM 1450 C C . VAL A 1 183 ? 7.890 -9.457 -17.693 1.00 95.38 183 VAL A C 1
ATOM 1452 O O . VAL A 1 183 ? 7.418 -8.331 -17.820 1.00 95.38 183 VAL A O 1
ATOM 1455 N N . ASP A 1 184 ? 7.192 -10.484 -17.221 1.00 95.06 184 ASP A N 1
ATOM 1456 C CA . ASP A 1 184 ? 5.786 -10.394 -16.834 1.00 95.06 184 ASP A CA 1
ATOM 1457 C C . ASP A 1 184 ? 5.646 -10.228 -15.314 1.00 95.06 184 ASP A C 1
ATOM 1459 O O . ASP A 1 184 ? 6.123 -11.057 -14.528 1.00 95.06 184 ASP A O 1
ATOM 1463 N N . ILE A 1 185 ? 4.980 -9.146 -14.900 1.00 96.38 185 ILE A N 1
ATOM 1464 C CA . ILE A 1 185 ? 4.702 -8.867 -13.491 1.00 96.38 185 ILE A CA 1
ATOM 1465 C C . ILE A 1 185 ? 3.840 -9.961 -12.857 1.00 96.38 185 ILE A C 1
ATOM 1467 O O . ILE A 1 185 ? 4.087 -10.293 -11.701 1.00 96.38 185 ILE A O 1
ATOM 1471 N N . ALA A 1 186 ? 2.923 -10.595 -13.593 1.00 95.81 186 ALA A N 1
ATOM 1472 C CA . ALA A 1 186 ? 2.047 -11.635 -13.052 1.00 95.81 186 ALA A CA 1
ATOM 1473 C C . ALA A 1 186 ? 2.829 -12.859 -12.536 1.00 95.81 186 ALA A C 1
ATOM 1475 O O . ALA A 1 186 ? 2.396 -13.543 -11.610 1.00 95.81 186 ALA A O 1
ATOM 1476 N N . VAL A 1 187 ? 4.020 -13.115 -13.090 1.00 96.00 187 VAL A N 1
ATOM 1477 C CA . VAL A 1 187 ? 4.906 -14.204 -12.645 1.00 96.00 187 VAL A CA 1
ATOM 1478 C C . VAL A 1 187 ? 5.728 -13.793 -11.415 1.00 96.00 187 VAL A C 1
ATOM 1480 O O . VAL A 1 187 ? 6.078 -14.629 -10.579 1.00 96.00 187 VAL A O 1
ATOM 1483 N N . ILE A 1 188 ? 6.057 -12.505 -11.293 1.00 96.94 188 ILE A N 1
ATOM 1484 C CA . ILE A 1 188 ? 6.927 -11.964 -10.238 1.00 96.94 188 ILE A CA 1
ATOM 1485 C C . ILE A 1 188 ? 6.130 -11.622 -8.973 1.00 96.94 188 ILE A C 1
ATOM 1487 O O . ILE A 1 188 ? 6.592 -11.890 -7.860 1.00 96.94 188 ILE A O 1
ATOM 1491 N N . GLU A 1 189 ? 4.937 -11.057 -9.142 1.00 97.00 189 GLU A N 1
ATOM 1492 C CA . GLU A 1 189 ? 4.088 -10.507 -8.087 1.00 97.00 189 GLU A CA 1
ATOM 1493 C C . GLU A 1 189 ? 3.847 -11.457 -6.905 1.00 97.00 189 GLU A C 1
ATOM 1495 O O . GLU A 1 189 ? 4.072 -11.009 -5.779 1.00 97.00 189 GLU A O 1
ATOM 1500 N N . PRO A 1 190 ? 3.490 -12.747 -7.081 1.00 96.75 190 PRO A N 1
ATOM 1501 C CA . PRO A 1 190 ? 3.193 -13.617 -5.940 1.00 96.75 190 PRO A CA 1
ATOM 1502 C C . PRO A 1 190 ? 4.347 -13.710 -4.933 1.00 96.75 190 PRO A C 1
ATOM 1504 O O . PRO A 1 190 ? 4.130 -13.664 -3.723 1.00 96.75 190 PRO A O 1
ATOM 1507 N N . ARG A 1 191 ? 5.592 -13.756 -5.426 1.00 96.19 191 ARG A N 1
ATOM 1508 C CA . ARG A 1 191 ? 6.798 -13.794 -4.580 1.00 96.19 191 ARG A CA 1
ATOM 1509 C C . ARG A 1 191 ? 7.088 -12.448 -3.924 1.00 96.19 191 ARG A C 1
ATOM 1511 O O . ARG A 1 191 ? 7.603 -12.401 -2.812 1.00 96.19 191 ARG A O 1
ATOM 1518 N N . VAL A 1 192 ? 6.776 -11.349 -4.609 1.00 97.06 192 VAL A N 1
ATOM 1519 C CA . VAL A 1 192 ? 6.916 -10.004 -4.038 1.00 97.06 192 VAL A CA 1
ATOM 1520 C C . VAL A 1 192 ? 5.903 -9.794 -2.919 1.00 97.06 192 VAL A C 1
ATOM 1522 O O . VAL A 1 192 ? 6.285 -9.305 -1.861 1.00 97.06 192 VAL A O 1
ATOM 1525 N N . LEU A 1 193 ? 4.647 -10.201 -3.110 1.00 95.62 193 LEU A N 1
ATOM 1526 C CA . LEU A 1 193 ? 3.610 -10.124 -2.080 1.00 95.62 193 LEU A CA 1
ATOM 1527 C C . LEU A 1 193 ? 3.950 -10.991 -0.859 1.00 95.62 193 LEU A C 1
ATOM 1529 O O . LEU A 1 193 ? 3.738 -10.553 0.269 1.00 95.62 193 LEU A O 1
ATOM 1533 N N . GLU A 1 194 ? 4.527 -12.178 -1.057 1.00 94.00 194 GLU A N 1
ATOM 1534 C CA . GLU A 1 194 ? 5.025 -13.027 0.036 1.00 94.00 194 GLU A CA 1
ATOM 1535 C C . GLU A 1 194 ? 6.119 -12.324 0.862 1.00 94.00 194 GLU A C 1
ATOM 1537 O O . GLU A 1 194 ? 6.036 -12.253 2.092 1.00 94.00 194 GLU A O 1
ATOM 1542 N N . ASP A 1 195 ? 7.115 -11.742 0.191 1.00 93.94 195 ASP A N 1
ATOM 1543 C CA . ASP A 1 195 ? 8.177 -10.973 0.845 1.00 93.94 195 ASP A CA 1
ATOM 1544 C C . ASP A 1 195 ? 7.626 -9.715 1.547 1.00 93.94 195 ASP A C 1
ATOM 1546 O O . ASP A 1 195 ? 8.127 -9.333 2.606 1.00 93.94 195 ASP A O 1
ATOM 1550 N N . LEU A 1 196 ? 6.603 -9.072 0.971 1.00 94.06 196 LEU A N 1
ATOM 1551 C CA . LEU A 1 196 ? 5.968 -7.869 1.512 1.00 94.06 196 LEU A CA 1
ATOM 1552 C C . LEU A 1 196 ? 5.152 -8.145 2.776 1.00 94.06 196 LEU A C 1
ATOM 1554 O O . LEU A 1 196 ? 5.226 -7.354 3.711 1.00 94.06 196 LEU A O 1
ATOM 1558 N N . LYS A 1 197 ? 4.425 -9.265 2.853 1.00 89.62 197 LYS A N 1
ATOM 1559 C CA . LYS A 1 197 ? 3.673 -9.643 4.068 1.00 89.62 197 LYS A CA 1
ATOM 1560 C C . LYS A 1 197 ? 4.580 -9.768 5.298 1.00 89.62 197 LYS A C 1
ATOM 1562 O O . LYS A 1 197 ? 4.154 -9.492 6.415 1.00 89.62 197 LYS A O 1
ATOM 1567 N N . ASN A 1 198 ? 5.840 -10.141 5.078 1.00 85.31 198 ASN A N 1
ATOM 1568 C CA . ASN A 1 198 ? 6.860 -10.284 6.118 1.00 85.31 198 ASN A CA 1
ATOM 1569 C C . ASN A 1 198 ? 7.770 -9.052 6.248 1.00 85.31 198 ASN A C 1
ATOM 1571 O O . ASN A 1 198 ? 8.696 -9.037 7.063 1.00 85.31 198 ASN A O 1
ATOM 1575 N N . PHE A 1 199 ? 7.553 -8.020 5.434 1.00 85.44 199 PHE A N 1
ATOM 1576 C CA . PHE A 1 199 ? 8.368 -6.821 5.446 1.00 85.44 199 PHE A CA 1
ATOM 1577 C C . PHE A 1 199 ? 7.927 -5.896 6.581 1.00 85.44 199 PHE A C 1
ATOM 1579 O O . PHE A 1 199 ? 6.981 -5.126 6.451 1.00 85.44 199 PHE A O 1
ATOM 1586 N N . LYS A 1 200 ? 8.657 -5.950 7.698 1.00 71.62 200 LYS A N 1
ATOM 1587 C CA . LYS A 1 200 ? 8.576 -4.957 8.772 1.00 71.62 200 LYS A CA 1
ATOM 1588 C C . LYS A 1 200 ? 9.975 -4.495 9.163 1.00 71.62 200 LYS A C 1
ATOM 1590 O O . LYS A 1 200 ? 10.937 -5.261 9.145 1.00 71.62 200 LYS A O 1
ATOM 1595 N N . GLY A 1 201 ? 10.091 -3.221 9.499 1.00 69.56 201 GLY A N 1
ATOM 1596 C CA . GLY A 1 201 ? 11.252 -2.659 10.175 1.00 69.56 201 GLY A CA 1
ATOM 1597 C C . GLY A 1 201 ? 10.756 -1.682 11.224 1.00 69.56 201 GLY A C 1
ATOM 1598 O O . GLY A 1 201 ? 9.678 -1.128 11.052 1.00 69.56 201 GLY A O 1
ATOM 1599 N N . ASP A 1 202 ? 11.518 -1.466 12.287 1.00 76.25 202 ASP A N 1
ATOM 1600 C CA . ASP A 1 202 ? 11.120 -0.510 13.319 1.00 76.25 202 ASP A CA 1
ATOM 1601 C C . ASP A 1 202 ? 11.685 0.882 13.010 1.00 76.25 202 ASP A C 1
ATOM 1603 O O . ASP A 1 202 ? 12.819 0.999 12.514 1.00 76.25 202 ASP A O 1
ATOM 1607 N N . PRO A 1 203 ? 10.925 1.957 13.282 1.00 73.25 203 PRO A N 1
ATOM 1608 C CA . PRO A 1 203 ? 11.478 3.298 13.257 1.00 73.25 203 PRO A CA 1
ATOM 1609 C C . PRO A 1 203 ? 12.534 3.455 14.362 1.00 73.25 203 PRO A C 1
ATOM 1611 O O . PRO A 1 203 ? 12.372 2.974 15.482 1.00 73.25 203 PRO A O 1
ATOM 1614 N N . VAL A 1 204 ? 13.627 4.147 14.047 1.00 70.12 204 VAL A N 1
ATOM 1615 C CA . VAL A 1 204 ? 14.664 4.543 15.006 1.00 70.12 204 VAL A CA 1
ATOM 1616 C C . VAL A 1 204 ? 14.343 5.925 15.608 1.00 70.12 204 VAL A C 1
ATOM 1618 O O . VAL A 1 204 ? 13.766 6.744 14.886 1.00 70.12 204 VAL A O 1
ATOM 1621 N N . PRO A 1 205 ? 14.683 6.188 16.890 1.00 66.12 205 PRO A N 1
ATOM 1622 C CA . PRO A 1 205 ? 14.404 7.457 17.590 1.00 66.12 205 PRO A CA 1
ATOM 1623 C C . PRO A 1 205 ? 14.933 8.740 16.912 1.00 66.12 205 PRO A C 1
ATOM 1625 O O . PRO A 1 205 ? 16.052 8.695 16.355 1.00 66.12 205 PRO A O 1
#

pLDDT: mean 94.26, std 5.22, range [66.12, 98.38]

Mean predicted aligned error: 3.57 Å

Nearest PDB structures (foldseek):
  3lof-assembly2_D  TM=5.417E-01  e=6.429E+00  Homo sapiens

Secondary structure (DSSP, 8-state):
--B--HHHHHIIIIIHHHHHHHHH----HHHHHHHHHHHHHHHHHHHHS--TTHHHHHT-PPPPTTSHHHHHHHHHHHSSSS-SEES--TTSTT--TT-EEE-TTS-EEEGGGEEEEE-SS-HHHHIIIIIHHH-TT-HHHHHHHH-GGGEEEEEHHHHHHHHHHHHHHT---PPP-PPPTT--HHHHHHHHHHHHHT---PPB-

Radius of gyration: 18.58 Å; Cα contacts (8 Å, |Δi|>4): 278; chains: 1; bounding box: 50×33×47 Å